Protein AF-A0A7V3MCN6-F1 (afdb_monomer)

Secondary structure (DSSP, 8-state):
-THHHHTTTTS-HHHHHHHHHHHSTTHHHHHTT-HHHHHHHHHHHHHHHHHHHHHHHHHHHHHHHHHHHHHHHH---TT--HHHHHHHHH-SBHHHHHHHHHHHHHHHSTT-HHHHHHHHHHH--SS--B-S-HHHHHHHHHHHHHHHHHHHHHHHHHHHHHHHHHHHHHHHHHHHHHHHHT----EEEEEEE-TTS-EEEEEEE--

Foldseek 3Di:
DVVVVVVCPPDDLLLVLLVLLLVPNLRLCVVVVNNVNSCVLNVLLVVLVVLLVVLLVLLVVLLVVLQVLQCVFWVDDNPDDPVSLVLLLVDQWLVRSLVVLLVVLCVVDPPDVPSSVVSSVVPRDPDITHGNDPVSSVVSVVSNVSSVVSNVSSVVSVVSNNVSSNVSSVVSSVVCVVVVVPPPQPQDFDWDQDPVGDTDTHGDRDD

Nearest PDB structures (foldseek):
  6ch2-assembly1_D  TM=2.865E-01  e=3.100E+00  Salmonella enterica subsp. enterica serovar Typhimurium str. LT2
  6v9z-assembly1_B  TM=3.053E-01  e=7.899E+00  Acetivibrio thermocellus ATCC 27405
  7rtu-assembly1_B  TM=2.013E-01  e=3.256E+00  Mus musculus

Structure (mmCIF, N/CA/C/O backbone):
data_AF-A0A7V3MCN6-F1
#
_entry.id   AF-A0A7V3MCN6-F1
#
loop_
_atom_site.group_PDB
_atom_site.id
_atom_site.type_symbol
_atom_site.label_atom_id
_atom_site.label_alt_id
_atom_site.label_comp_id
_atom_site.label_asym_id
_atom_site.label_entity_id
_atom_site.label_seq_id
_atom_site.pdbx_PDB_ins_code
_atom_site.Cartn_x
_atom_site.Cartn_y
_atom_site.Cartn_z
_atom_site.occupancy
_atom_site.B_iso_or_equiv
_atom_site.auth_seq_id
_atom_site.auth_comp_id
_atom_site.auth_asym_id
_atom_site.auth_atom_id
_atom_site.pdbx_PDB_model_num
ATOM 1 N N . MET A 1 1 ? -17.009 -19.401 17.403 1.00 48.06 1 MET A N 1
ATOM 2 C CA . MET A 1 1 ? -17.566 -18.542 18.477 1.00 48.06 1 MET A CA 1
ATOM 3 C C . MET A 1 1 ? -17.621 -19.197 19.869 1.00 48.06 1 MET A C 1
ATOM 5 O O . MET A 1 1 ? -17.548 -18.457 20.837 1.00 48.06 1 MET A O 1
ATOM 9 N N . MET A 1 2 ? -17.675 -20.533 20.020 1.00 45.03 2 MET A N 1
ATOM 10 C CA . MET A 1 2 ? -17.711 -21.195 21.348 1.00 45.03 2 MET A CA 1
ATOM 11 C C . MET A 1 2 ? -16.403 -21.139 22.169 1.00 45.03 2 MET A C 1
ATOM 13 O O . MET A 1 2 ? -16.459 -2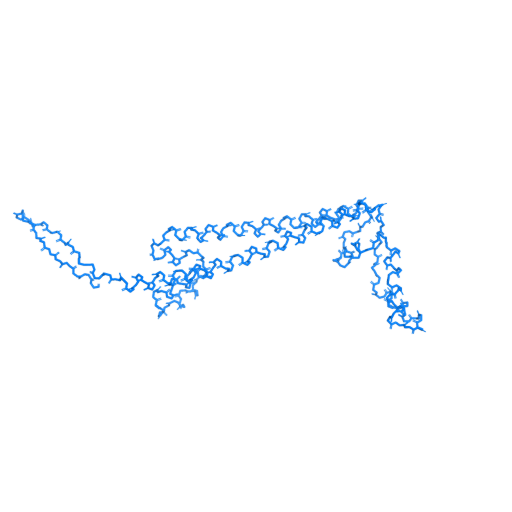1.268 23.385 1.00 45.03 2 MET A O 1
ATOM 17 N N . PHE A 1 3 ? -15.239 -20.892 21.557 1.00 45.56 3 PHE A N 1
ATOM 18 C CA . PHE A 1 3 ? -13.953 -20.893 22.280 1.00 45.56 3 PHE A CA 1
ATOM 19 C C . PHE A 1 3 ? -13.641 -19.606 23.069 1.00 45.56 3 PHE A C 1
ATOM 21 O O . PHE A 1 3 ? -12.839 -19.648 23.995 1.00 45.56 3 PHE A O 1
ATOM 28 N N . LEU A 1 4 ? -14.296 -18.477 22.770 1.00 46.53 4 LEU A N 1
ATOM 29 C CA . LEU A 1 4 ? -14.077 -17.212 23.495 1.00 46.53 4 LEU A CA 1
ATOM 30 C C . LEU A 1 4 ? -14.817 -17.153 24.842 1.00 46.53 4 LEU A C 1
ATOM 32 O O . LEU A 1 4 ? -14.374 -16.462 25.754 1.00 46.53 4 LEU A O 1
ATOM 36 N N . PHE A 1 5 ? -15.913 -17.903 25.000 1.00 48.31 5 PHE A N 1
ATOM 37 C CA . PHE A 1 5 ? -16.714 -17.879 26.230 1.00 48.31 5 PHE A CA 1
ATOM 38 C C . PHE A 1 5 ? -16.040 -18.590 27.412 1.00 48.31 5 PHE A C 1
ATOM 40 O O . PHE A 1 5 ? -16.221 -18.157 28.546 1.00 48.31 5 PHE A O 1
ATOM 47 N N . GLY A 1 6 ? -15.224 -19.622 27.169 1.00 53.19 6 GLY A N 1
ATOM 48 C CA . GLY A 1 6 ? -14.487 -20.318 28.233 1.00 53.19 6 GLY A CA 1
ATOM 49 C C . GLY A 1 6 ? -13.334 -19.500 28.829 1.00 53.19 6 GLY A C 1
ATOM 50 O O . GLY A 1 6 ? -13.010 -19.668 29.997 1.00 53.19 6 GLY A O 1
ATOM 51 N N . LEU A 1 7 ? -12.756 -18.575 28.053 1.00 54.25 7 LEU A N 1
ATOM 52 C CA . LEU A 1 7 ? -11.570 -17.790 28.430 1.00 54.25 7 LEU A CA 1
ATOM 53 C C . LEU A 1 7 ? -11.891 -16.626 29.387 1.00 54.25 7 LEU A C 1
ATOM 55 O O . LEU A 1 7 ? -11.004 -16.091 30.043 1.00 54.25 7 LEU A O 1
ATOM 59 N N . LEU A 1 8 ? -13.167 -16.240 29.475 1.00 57.38 8 LEU A N 1
ATOM 60 C CA . LEU A 1 8 ? -13.641 -15.157 30.341 1.00 57.38 8 LEU A CA 1
ATOM 61 C C . LEU A 1 8 ? -14.055 -15.642 31.741 1.00 57.38 8 LEU A C 1
ATOM 63 O O . LEU A 1 8 ? -14.196 -14.829 32.657 1.00 57.38 8 LEU A O 1
ATOM 67 N N . VAL A 1 9 ? -14.250 -16.952 31.920 1.00 60.31 9 VAL A N 1
ATOM 68 C CA . VAL A 1 9 ? -14.675 -17.548 33.192 1.00 60.31 9 VAL A CA 1
ATOM 69 C C . VAL A 1 9 ? -13.538 -17.421 34.211 1.00 60.31 9 VAL A C 1
ATOM 71 O O . VAL A 1 9 ? -12.447 -17.936 34.000 1.00 60.31 9 VAL A O 1
ATOM 74 N N . GLY A 1 10 ? -13.791 -16.712 35.315 1.00 64.94 10 GLY A N 1
ATOM 75 C CA . GLY A 1 10 ? -12.808 -16.457 36.379 1.00 64.94 10 GLY A CA 1
ATOM 76 C C . GLY A 1 10 ? -12.092 -15.103 36.296 1.00 64.94 10 GLY A C 1
ATOM 77 O O . GLY A 1 10 ? -11.433 -14.713 37.257 1.00 64.94 10 GLY A O 1
ATOM 78 N N . LEU A 1 11 ? -12.253 -14.350 35.202 1.00 79.00 11 LEU A N 1
ATOM 79 C CA . LEU A 1 11 ? -11.740 -12.980 35.095 1.00 79.00 11 LEU A CA 1
ATOM 80 C C . LEU A 1 11 ? -12.666 -11.972 35.786 1.00 79.00 11 LEU A C 1
ATOM 82 O O . LEU A 1 11 ? -13.885 -12.160 35.819 1.00 79.00 11 LEU A O 1
ATOM 86 N N . SER A 1 12 ? -12.096 -10.868 36.284 1.00 85.25 12 SER A N 1
ATOM 87 C CA . SER A 1 12 ? -12.883 -9.765 36.845 1.00 85.25 12 SER A CA 1
ATOM 88 C C . SER A 1 12 ? -13.820 -9.158 35.786 1.00 85.25 12 SER A C 1
ATOM 90 O O . SER A 1 12 ? -13.482 -9.159 34.598 1.00 85.25 12 SER A O 1
ATOM 92 N N . PRO A 1 13 ? -14.972 -8.578 36.176 1.00 84.88 13 PRO A N 1
ATOM 93 C CA . PRO A 1 13 ? -15.883 -7.929 35.229 1.00 84.88 13 PRO A CA 1
ATOM 94 C C . PRO A 1 13 ? -15.201 -6.865 34.356 1.00 84.88 13 PRO A C 1
ATOM 96 O O . PRO A 1 13 ? -15.500 -6.759 33.168 1.00 84.88 13 PRO A O 1
ATOM 99 N N . SER A 1 14 ? -14.233 -6.130 34.915 1.00 86.25 14 SER A N 1
ATOM 100 C CA . SER A 1 14 ? -13.439 -5.149 34.172 1.00 86.25 14 SER A CA 1
ATOM 101 C C . SER A 1 14 ? -12.524 -5.787 33.131 1.00 86.25 14 SER A C 1
ATOM 103 O O . SER A 1 14 ? -12.509 -5.349 31.982 1.00 86.25 14 SER A O 1
ATOM 105 N N . ALA A 1 15 ? -11.818 -6.864 33.486 1.00 87.62 15 ALA A N 1
ATOM 106 C CA . ALA A 1 15 ? -10.997 -7.619 32.541 1.00 87.62 15 ALA A CA 1
ATOM 107 C C . ALA A 1 15 ? -11.848 -8.224 31.414 1.00 87.62 15 ALA A C 1
ATOM 109 O O . ALA A 1 15 ? -11.456 -8.175 30.248 1.00 87.62 15 ALA A O 1
ATOM 110 N N . GLN A 1 16 ? -13.048 -8.721 31.732 1.00 88.12 16 GLN A N 1
ATOM 111 C CA . GLN A 1 16 ? -13.977 -9.215 30.718 1.00 88.12 16 GLN A CA 1
ATOM 112 C C . GLN A 1 16 ? -14.447 -8.106 29.768 1.00 88.12 16 GLN A C 1
ATOM 114 O O . GLN A 1 16 ? -14.525 -8.339 28.562 1.00 88.12 16 GLN A O 1
ATOM 119 N N . ALA A 1 17 ? -14.756 -6.911 30.282 1.00 86.94 17 ALA A N 1
ATOM 120 C CA . ALA A 1 17 ? -15.148 -5.770 29.458 1.00 86.94 17 ALA A CA 1
ATOM 121 C C . ALA A 1 17 ? -14.015 -5.347 28.509 1.00 86.94 17 ALA A C 1
ATOM 123 O O . ALA A 1 17 ? -14.247 -5.208 27.308 1.00 86.94 17 ALA A O 1
ATOM 124 N N . GLY A 1 18 ? -12.785 -5.239 29.018 1.00 89.75 18 GLY A N 1
ATOM 125 C CA . GLY A 1 18 ? -11.616 -4.911 28.202 1.00 89.75 18 GLY A CA 1
ATOM 126 C C . GLY A 1 18 ? -11.350 -5.931 27.093 1.00 89.75 18 GLY A C 1
ATOM 127 O O . GLY A 1 18 ? -11.209 -5.554 25.932 1.00 89.75 18 GLY A O 1
ATOM 128 N N . LEU A 1 19 ? -11.355 -7.232 27.411 1.00 91.94 19 LEU A N 1
ATOM 129 C CA . LEU A 1 19 ? -11.130 -8.292 26.418 1.00 91.94 19 LEU A CA 1
ATOM 130 C C . LEU A 1 19 ? -12.219 -8.342 25.341 1.00 91.94 19 LEU A C 1
ATOM 132 O O . LEU A 1 19 ? -11.912 -8.562 24.171 1.00 91.94 19 LEU A O 1
ATOM 136 N N . LYS A 1 20 ? -13.483 -8.105 25.711 1.00 90.00 20 LYS A N 1
ATOM 137 C CA . LYS A 1 20 ? -14.579 -7.992 24.738 1.00 90.00 20 LYS A CA 1
ATOM 138 C C . LYS A 1 20 ? -14.329 -6.854 23.752 1.00 90.00 20 LYS A C 1
ATOM 140 O O . LYS A 1 20 ? -14.477 -7.073 22.554 1.00 90.00 20 LYS A O 1
ATOM 145 N N . SER A 1 21 ? -13.917 -5.681 24.235 1.00 92.56 21 SER A N 1
ATOM 146 C CA . SER A 1 21 ? -13.637 -4.524 23.373 1.00 92.56 21 SER A CA 1
ATOM 147 C C . SER A 1 21 ? -12.353 -4.651 22.555 1.00 92.56 21 SER A C 1
ATOM 149 O O . SER A 1 21 ? -12.297 -4.125 21.449 1.00 92.56 21 SER A O 1
ATOM 151 N N . LEU A 1 22 ? -11.353 -5.391 23.044 1.00 92.44 22 LEU A N 1
ATOM 152 C CA . LEU A 1 22 ? -10.184 -5.769 22.243 1.00 92.44 22 LEU A CA 1
ATOM 153 C C . LEU A 1 22 ? -10.554 -6.712 21.094 1.00 92.44 22 LEU A C 1
ATOM 155 O O . LEU A 1 22 ? -9.946 -6.640 20.032 1.00 92.44 22 LEU A O 1
ATOM 159 N N . ALA A 1 23 ? -11.525 -7.606 21.298 1.00 92.19 23 ALA A N 1
ATOM 160 C CA . ALA A 1 23 ? -11.996 -8.509 20.251 1.00 92.19 23 ALA A CA 1
ATOM 161 C C . ALA A 1 23 ? -12.907 -7.794 19.244 1.00 92.19 23 ALA A C 1
ATOM 163 O O . ALA A 1 23 ? -12.789 -8.010 18.041 1.00 92.19 23 ALA A O 1
ATOM 164 N N . LEU A 1 24 ? -13.814 -6.954 19.744 1.00 93.75 24 LEU A N 1
ATOM 165 C CA . LEU A 1 24 ? -14.728 -6.152 18.943 1.00 93.75 24 LEU A CA 1
ATOM 166 C C . LEU A 1 24 ? -14.924 -4.781 19.609 1.00 93.75 24 LEU A C 1
ATOM 168 O O . LEU A 1 24 ? -15.583 -4.713 20.656 1.00 93.75 24 LEU A O 1
ATOM 172 N N . PRO A 1 25 ? -14.412 -3.691 19.013 1.00 93.50 25 PRO A N 1
ATOM 173 C CA . PRO A 1 25 ? -14.537 -2.352 19.569 1.00 93.50 25 PRO A CA 1
ATOM 174 C C . PRO A 1 25 ? -15.996 -2.006 19.866 1.00 93.50 25 PRO A C 1
ATOM 176 O O . PRO A 1 25 ? -16.886 -2.199 19.039 1.00 93.50 25 PRO A O 1
ATOM 179 N N . GLY A 1 26 ? -16.247 -1.524 21.083 1.00 91.62 26 GLY A N 1
ATOM 180 C CA . GLY A 1 26 ? -17.583 -1.188 21.574 1.00 91.62 26 GLY A CA 1
ATOM 181 C C . GLY A 1 26 ? -18.285 -2.290 22.379 1.00 91.62 26 GLY A C 1
ATOM 182 O O . GLY A 1 26 ? -19.202 -1.985 23.142 1.00 91.62 26 GLY A O 1
ATOM 183 N N . TRP A 1 27 ? -17.867 -3.560 22.301 1.00 93.38 27 TRP A N 1
ATOM 184 C CA . TRP A 1 27 ? -18.576 -4.653 22.987 1.00 93.38 27 TRP A CA 1
ATOM 185 C C . TRP A 1 27 ? -18.538 -4.530 24.523 1.00 93.38 27 TRP A C 1
ATOM 187 O O . TRP A 1 27 ? -19.566 -4.668 25.197 1.00 93.38 27 TRP A O 1
ATOM 197 N N . GLY A 1 28 ? -17.381 -4.235 25.110 1.00 89.75 28 GLY A N 1
ATOM 198 C CA . GLY A 1 28 ? -17.242 -3.990 26.547 1.00 89.75 28 GLY A CA 1
ATOM 199 C C . GLY A 1 28 ? -18.026 -2.767 27.026 1.00 89.75 28 GLY A C 1
ATOM 200 O O . GLY A 1 28 ? -18.645 -2.818 28.091 1.00 89.75 28 GLY A O 1
ATOM 201 N N . GLN A 1 29 ? -18.085 -1.713 26.209 1.00 93.94 29 GLN A N 1
ATOM 202 C CA . GLN A 1 29 ? -18.871 -0.507 26.473 1.00 93.94 29 GLN A CA 1
ATOM 203 C C . GLN A 1 29 ? -20.367 -0.822 26.516 1.00 93.94 29 GLN A C 1
ATOM 205 O O . GLN A 1 29 ? -21.021 -0.526 27.515 1.00 93.94 29 GLN A O 1
ATOM 210 N N . PHE A 1 30 ? -20.900 -1.504 25.496 1.00 93.69 30 PHE A N 1
ATOM 211 C CA . PHE A 1 30 ? -22.303 -1.929 25.479 1.00 93.69 30 PHE A CA 1
ATOM 212 C C . PHE A 1 30 ? -22.637 -2.852 26.654 1.00 93.69 30 PHE A C 1
ATOM 214 O O . PHE A 1 30 ? -23.664 -2.676 27.304 1.00 93.69 30 PHE A O 1
ATOM 221 N N . SER A 1 31 ? -21.737 -3.786 26.979 1.00 89.69 31 SER A N 1
ATOM 222 C CA . SER A 1 31 ? -21.906 -4.696 28.122 1.00 89.69 31 SER A CA 1
ATOM 223 C C . SER A 1 31 ? -21.950 -3.966 29.469 1.00 89.69 31 SER A C 1
ATOM 225 O O . SER A 1 31 ? -22.513 -4.494 30.424 1.00 89.69 31 SER A O 1
ATOM 227 N N . SER A 1 32 ? -21.363 -2.770 29.543 1.00 87.88 32 SER A N 1
ATOM 228 C CA . SER A 1 32 ? -21.297 -1.934 30.747 1.00 87.88 32 SER A CA 1
ATOM 229 C C . SER A 1 32 ? -22.297 -0.768 30.718 1.00 87.88 32 SER A C 1
ATOM 231 O O . SER A 1 32 ? -22.210 0.129 31.549 1.00 87.88 32 SER A O 1
ATOM 233 N N . GLY A 1 33 ? -23.232 -0.747 29.758 1.00 87.62 33 GLY A N 1
ATOM 234 C CA . GLY A 1 33 ? -24.255 0.299 29.620 1.00 87.62 33 GLY A CA 1
ATOM 235 C C . GLY A 1 33 ? -23.795 1.586 28.920 1.00 87.62 33 GLY A C 1
ATOM 236 O O . GLY A 1 33 ? -24.608 2.483 28.694 1.00 87.62 33 GLY A O 1
ATOM 237 N N . GLN A 1 34 ? -22.531 1.680 28.501 1.00 91.19 34 GLN A N 1
ATOM 238 C CA . GLN A 1 34 ? -21.957 2.847 27.824 1.00 91.19 34 GLN A CA 1
ATOM 239 C C . GLN A 1 34 ? -22.275 2.883 26.324 1.00 91.19 34 GLN A C 1
ATOM 241 O O . GLN A 1 34 ? -21.392 2.798 25.470 1.00 91.19 34 GLN A O 1
ATOM 246 N N . SER A 1 35 ? -23.552 3.022 25.976 1.00 91.50 35 SER A N 1
ATOM 247 C CA . SER A 1 35 ? -23.982 2.910 24.575 1.00 91.50 35 SER A CA 1
ATOM 248 C C . SER A 1 35 ? -23.367 3.975 23.662 1.00 91.50 35 SER A C 1
ATOM 250 O O . SER A 1 35 ? -22.995 3.661 22.537 1.00 91.50 35 SER A O 1
ATOM 252 N N . ALA A 1 36 ? -23.206 5.215 24.138 1.00 93.94 36 ALA A N 1
ATOM 253 C CA . ALA A 1 36 ? -22.598 6.284 23.343 1.00 93.94 36 ALA A CA 1
ATOM 254 C C . ALA A 1 36 ? -21.136 5.970 22.977 1.00 93.94 36 ALA A C 1
ATOM 256 O O . ALA A 1 36 ? -20.774 6.024 21.806 1.00 93.94 36 ALA A O 1
ATOM 257 N N . ALA A 1 37 ? -20.316 5.570 23.956 1.00 93.00 37 ALA A N 1
ATOM 258 C CA . ALA A 1 37 ? -18.932 5.164 23.712 1.00 93.00 37 ALA A CA 1
ATOM 259 C C . ALA A 1 37 ? -18.857 3.917 22.814 1.00 93.00 37 ALA A C 1
ATOM 261 O O . ALA A 1 37 ? -18.046 3.868 21.890 1.00 93.00 37 ALA A O 1
ATOM 262 N N . GLY A 1 38 ? -19.748 2.942 23.033 1.00 95.19 38 GLY A N 1
ATOM 263 C CA . GLY A 1 38 ? -19.847 1.742 22.202 1.00 95.19 38 GLY A CA 1
ATOM 264 C C . GLY A 1 38 ? -20.099 2.059 20.727 1.00 95.19 38 GLY A C 1
ATOM 265 O O . GLY A 1 38 ? -19.384 1.558 19.860 1.00 95.19 38 GLY A O 1
ATOM 266 N N . TRP A 1 39 ? -21.059 2.944 20.440 1.00 97.25 39 TRP A N 1
ATOM 267 C CA . TRP A 1 39 ? -21.347 3.388 19.075 1.00 97.25 39 TRP A CA 1
ATOM 268 C C . TRP A 1 39 ? -20.201 4.181 18.449 1.00 97.25 39 TRP A C 1
ATOM 270 O O . TRP A 1 39 ? -19.950 4.016 17.258 1.00 97.25 39 TRP A O 1
ATOM 280 N N . THR A 1 40 ? -19.476 4.991 19.224 1.00 97.44 40 THR A N 1
ATOM 281 C CA . THR A 1 40 ? -18.290 5.704 18.726 1.00 97.44 40 THR A CA 1
ATOM 282 C C . THR A 1 40 ? -17.214 4.729 18.249 1.00 97.44 40 THR A C 1
ATOM 284 O O . THR A 1 40 ? -16.775 4.826 17.105 1.00 97.44 40 THR A O 1
ATOM 287 N N . PHE A 1 41 ? -16.823 3.756 19.080 1.00 97.75 41 PHE A N 1
ATOM 288 C CA . PHE A 1 41 ? -15.791 2.778 18.716 1.00 97.75 41 PHE A CA 1
ATOM 289 C C . PHE A 1 41 ? -16.202 1.909 17.525 1.00 97.75 41 PHE A C 1
ATOM 291 O O . PHE A 1 41 ? -15.386 1.670 16.633 1.00 97.75 41 PHE A O 1
ATOM 298 N N . LEU A 1 42 ? -17.469 1.487 17.474 1.00 97.38 42 LEU A N 1
ATOM 299 C CA . LEU A 1 42 ? -18.004 0.721 16.349 1.00 97.38 42 LEU A CA 1
ATOM 300 C C . LEU A 1 42 ? -18.085 1.560 15.061 1.00 97.38 42 LEU A C 1
ATOM 302 O O . LEU A 1 42 ? -17.828 1.055 13.971 1.00 97.38 42 LEU A O 1
ATOM 306 N N . GLY A 1 43 ? -18.416 2.848 15.172 1.00 98.00 43 GLY A N 1
ATOM 307 C CA . GLY A 1 43 ? -18.439 3.775 14.042 1.00 98.00 43 GLY A CA 1
ATOM 308 C C . GLY A 1 43 ? -17.049 3.993 13.444 1.00 98.00 43 GLY A C 1
ATOM 309 O O . GLY A 1 43 ? -16.884 3.901 12.228 1.00 98.00 43 GLY A O 1
ATOM 310 N N . VAL A 1 44 ? -16.038 4.214 14.293 1.00 98.12 44 VAL A N 1
ATOM 311 C CA . VAL A 1 44 ? -14.632 4.318 13.864 1.00 98.12 44 VAL A CA 1
ATOM 312 C C . VAL A 1 44 ? -14.172 3.026 13.193 1.00 98.12 44 VAL A C 1
ATOM 314 O O . VAL A 1 44 ? -13.529 3.083 12.144 1.00 98.12 44 VAL A O 1
ATOM 317 N N . GLU A 1 45 ? -14.546 1.872 13.747 1.00 97.62 45 GLU A N 1
ATOM 318 C CA . GLU A 1 45 ? -14.243 0.555 13.179 1.00 97.62 45 GLU A CA 1
ATOM 319 C C . GLU A 1 45 ? -14.820 0.410 11.763 1.00 97.62 45 GLU A C 1
ATOM 321 O O . GLU A 1 45 ? -14.097 0.111 10.811 1.00 97.62 45 GLU A O 1
ATOM 326 N N . ALA A 1 46 ? -16.112 0.706 11.595 1.00 98.31 46 ALA A N 1
ATOM 327 C CA . ALA A 1 46 ? -16.802 0.601 10.313 1.00 98.31 46 ALA A CA 1
ATOM 328 C C . ALA A 1 46 ? -16.213 1.542 9.249 1.00 98.31 46 ALA A C 1
ATOM 330 O O . ALA A 1 46 ? -15.943 1.117 8.122 1.00 98.31 46 ALA A O 1
ATOM 331 N N . VAL A 1 47 ? -15.970 2.809 9.604 1.00 98.56 47 VAL A N 1
ATOM 332 C CA . VAL A 1 47 ? -15.337 3.787 8.704 1.00 98.56 47 VAL A CA 1
ATOM 333 C C . VAL A 1 47 ? -13.927 3.340 8.328 1.00 98.56 47 VAL A C 1
ATOM 335 O O . VAL A 1 47 ? -13.522 3.484 7.173 1.00 98.56 47 VAL A O 1
ATOM 338 N N . SER A 1 48 ? -13.186 2.756 9.269 1.00 98.50 48 SER A N 1
ATOM 339 C CA . SER A 1 48 ? -11.817 2.328 9.008 1.00 98.50 48 SER A CA 1
ATOM 340 C C . SER A 1 48 ? -11.748 1.143 8.054 1.00 98.50 48 SER A C 1
ATOM 342 O O . SER A 1 48 ? -10.972 1.184 7.098 1.00 98.50 48 SER A O 1
ATOM 344 N N . TRP A 1 49 ? -12.616 0.142 8.223 1.00 98.62 49 TRP A N 1
ATOM 345 C CA . TRP A 1 49 ? -12.746 -0.959 7.264 1.00 98.62 49 TRP A CA 1
ATOM 346 C C . TRP A 1 49 ? -13.209 -0.489 5.888 1.00 98.62 49 TRP A C 1
ATOM 348 O O . TRP A 1 49 ? -12.670 -0.939 4.875 1.00 98.62 49 TRP A O 1
ATOM 358 N N . ALA A 1 50 ? -14.159 0.450 5.829 1.00 98.69 50 ALA A N 1
ATOM 359 C CA . ALA A 1 50 ? -14.549 1.079 4.571 1.00 98.69 50 ALA A CA 1
ATOM 360 C C . ALA A 1 50 ? -13.349 1.769 3.896 1.00 98.69 50 ALA A C 1
ATOM 362 O O . ALA A 1 50 ? -13.155 1.619 2.689 1.00 98.69 50 ALA A O 1
ATOM 363 N N . GLY A 1 51 ? -12.498 2.443 4.675 1.00 98.62 51 GLY A N 1
ATOM 364 C CA . GLY A 1 51 ? -11.234 3.015 4.212 1.00 98.62 51 GLY A CA 1
ATOM 365 C C . GLY A 1 51 ? -10.270 1.964 3.655 1.00 98.62 51 GLY A C 1
ATOM 366 O O . GLY A 1 51 ? -9.773 2.132 2.544 1.00 98.62 51 GLY A O 1
ATOM 367 N N . VAL A 1 52 ? -10.045 0.856 4.372 1.00 98.81 52 VAL A N 1
ATOM 368 C CA . VAL A 1 52 ? -9.213 -0.272 3.902 1.00 98.81 52 VAL A CA 1
ATOM 369 C C . VAL A 1 52 ? -9.693 -0.767 2.537 1.00 98.81 52 VAL A C 1
ATOM 371 O O . VAL A 1 52 ? -8.907 -0.846 1.594 1.00 98.81 52 VAL A O 1
ATOM 374 N N . MET A 1 53 ? -10.985 -1.075 2.413 1.00 98.75 53 MET A N 1
ATOM 375 C CA . MET A 1 53 ? -11.557 -1.591 1.167 1.00 98.75 53 MET A CA 1
ATOM 376 C C . MET A 1 53 ? -11.471 -0.559 0.038 1.00 98.75 53 MET A C 1
ATOM 378 O O . MET A 1 53 ? -11.010 -0.879 -1.056 1.00 98.75 53 MET A O 1
ATOM 382 N N . GLY A 1 54 ? -11.858 0.690 0.309 1.00 98.75 54 GLY A N 1
ATOM 383 C CA . GLY A 1 54 ? -11.854 1.761 -0.684 1.00 98.75 54 GLY A CA 1
ATOM 384 C C . GLY A 1 54 ? -10.457 2.064 -1.222 1.00 98.75 54 GLY A C 1
ATOM 385 O O . GLY A 1 54 ? -10.270 2.199 -2.433 1.00 98.75 54 GLY A O 1
ATOM 386 N N . PHE A 1 55 ? -9.453 2.119 -0.346 1.00 98.81 55 PHE A N 1
ATOM 387 C CA . PHE A 1 55 ? -8.075 2.359 -0.759 1.00 98.81 55 PHE A CA 1
ATOM 388 C C . PHE A 1 55 ? -7.448 1.169 -1.492 1.00 98.81 55 PHE A C 1
ATOM 390 O O . PHE A 1 55 ? -6.685 1.403 -2.428 1.00 98.81 55 PHE A O 1
ATOM 397 N N . ARG A 1 56 ? -7.797 -0.081 -1.150 1.00 98.62 56 ARG A N 1
ATOM 398 C CA . ARG A 1 56 ? -7.372 -1.264 -1.926 1.00 98.62 56 ARG A CA 1
ATOM 399 C C . ARG A 1 56 ? -7.919 -1.234 -3.346 1.00 98.62 56 ARG A C 1
ATOM 401 O O . 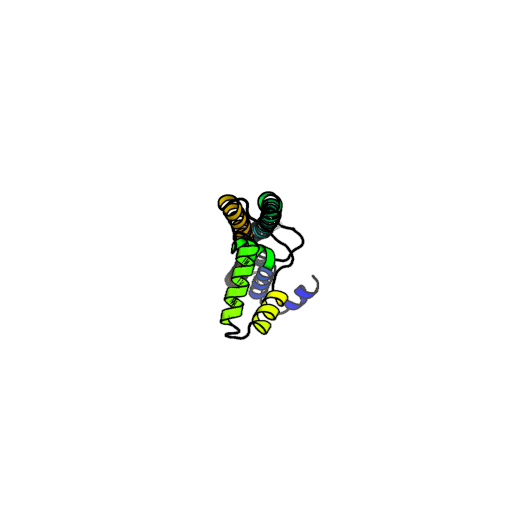ARG A 1 56 ? -7.132 -1.247 -4.283 1.00 98.62 56 ARG A O 1
ATOM 408 N N . VAL A 1 57 ? -9.234 -1.063 -3.496 1.00 98.75 57 VAL A N 1
ATOM 409 C CA . VAL A 1 57 ? -9.886 -0.973 -4.815 1.00 98.75 57 VAL A CA 1
ATOM 410 C C . VAL A 1 57 ? -9.284 0.159 -5.650 1.00 98.75 57 VAL A C 1
ATOM 412 O O . VAL A 1 57 ? -8.999 -0.016 -6.833 1.00 98.75 57 VAL A O 1
ATOM 415 N N . LYS A 1 58 ? -9.041 1.325 -5.037 1.00 98.69 58 LYS A N 1
ATOM 416 C CA . LYS A 1 58 ? -8.366 2.444 -5.707 1.00 98.69 58 LYS A CA 1
ATOM 417 C C . LYS A 1 58 ? -6.938 2.083 -6.137 1.00 98.69 58 LYS A C 1
ATOM 419 O O . LYS A 1 58 ? -6.538 2.443 -7.241 1.00 98.69 58 LYS A O 1
ATOM 424 N N . GLY A 1 59 ? -6.176 1.417 -5.272 1.00 98.75 59 GLY A N 1
ATOM 425 C CA . GLY A 1 59 ? -4.804 0.984 -5.543 1.00 98.75 59 GLY A CA 1
ATOM 426 C C . GLY A 1 59 ? -4.718 0.012 -6.716 1.00 98.75 59 GLY A C 1
ATOM 427 O O . GLY A 1 59 ? -3.907 0.230 -7.618 1.00 98.75 59 GLY A O 1
ATOM 428 N N . ASP A 1 60 ? -5.602 -0.987 -6.742 1.00 98.31 60 ASP A N 1
ATOM 429 C CA . ASP A 1 60 ? -5.691 -1.987 -7.811 1.00 98.31 60 ASP A CA 1
ATOM 430 C C . ASP A 1 60 ? -6.054 -1.336 -9.147 1.00 98.31 60 ASP A C 1
ATOM 432 O O . ASP A 1 60 ? -5.365 -1.531 -10.148 1.00 98.31 60 ASP A O 1
ATOM 436 N N . ARG A 1 61 ? -7.074 -0.468 -9.144 1.00 98.62 61 ARG A N 1
ATOM 437 C CA . ARG A 1 61 ? -7.492 0.280 -10.333 1.00 98.62 61 ARG A CA 1
ATOM 438 C C . ARG A 1 61 ? -6.356 1.131 -10.904 1.00 98.62 61 ARG A C 1
ATOM 440 O O . ARG A 1 61 ? -6.120 1.112 -12.105 1.00 98.62 61 ARG A O 1
ATOM 447 N N . LEU A 1 62 ? -5.646 1.882 -10.061 1.00 98.62 62 LEU A N 1
ATOM 448 C CA . LEU A 1 62 ? -4.534 2.731 -10.507 1.00 98.62 62 LEU A CA 1
ATOM 449 C C . LEU A 1 62 ? -3.349 1.904 -11.026 1.00 98.62 62 LEU A C 1
ATOM 451 O O . LEU A 1 62 ? -2.666 2.322 -11.962 1.00 98.62 62 LEU A O 1
ATOM 455 N N . ALA A 1 63 ? -3.103 0.732 -10.434 1.00 97.00 63 ALA A N 1
ATOM 456 C CA . ALA A 1 63 ? -2.093 -0.198 -10.925 1.00 97.00 63 ALA A CA 1
ATOM 457 C C . ALA A 1 63 ? -2.461 -0.711 -12.324 1.00 97.00 63 ALA A C 1
ATOM 459 O O . ALA A 1 63 ? -1.625 -0.671 -13.225 1.00 97.00 63 ALA A O 1
ATOM 460 N N . GLU A 1 64 ? -3.709 -1.126 -12.532 1.00 96.44 64 GLU A N 1
ATOM 461 C CA . GLU A 1 64 ? -4.218 -1.547 -13.839 1.00 96.44 64 GLU A CA 1
ATOM 462 C C . GLU A 1 64 ? -4.152 -0.416 -14.877 1.00 96.44 64 GLU A C 1
ATOM 464 O O . GLU A 1 64 ? -3.590 -0.609 -15.956 1.00 96.44 64 GLU A O 1
ATOM 469 N N . GLU A 1 65 ? -4.621 0.787 -14.529 1.00 97.69 65 GLU A N 1
ATOM 470 C CA . GLU A 1 65 ? -4.540 1.976 -15.387 1.00 97.69 65 GLU A CA 1
ATOM 471 C C . GLU A 1 65 ? -3.094 2.265 -15.811 1.00 97.69 65 GLU A C 1
ATOM 473 O O . GLU A 1 65 ? -2.845 2.562 -16.980 1.00 97.69 65 GLU A O 1
ATOM 478 N N . SER A 1 66 ? -2.121 2.109 -14.905 1.00 97.19 66 SER A N 1
ATOM 479 C CA . SER A 1 66 ? -0.705 2.290 -15.247 1.00 97.19 66 SER A CA 1
ATOM 480 C C . SER A 1 66 ? -0.197 1.276 -16.278 1.00 97.19 66 SER A C 1
ATOM 482 O O . SER A 1 66 ? 0.562 1.646 -17.174 1.00 97.19 66 SER A O 1
ATOM 484 N N . ARG A 1 67 ? -0.641 0.014 -16.203 1.00 95.81 67 ARG A N 1
ATOM 485 C CA . ARG A 1 67 ? -0.249 -1.050 -17.144 1.00 95.81 67 ARG A CA 1
ATOM 486 C C . ARG A 1 67 ? -0.869 -0.822 -18.516 1.00 95.81 67 ARG A C 1
ATOM 488 O O . ARG A 1 67 ? -0.179 -0.925 -19.526 1.00 95.81 67 ARG A O 1
ATOM 495 N N . ILE A 1 68 ? -2.148 -0.448 -18.551 1.00 96.19 68 ILE A N 1
ATOM 496 C CA . ILE A 1 68 ? -2.848 -0.080 -19.788 1.00 96.19 68 ILE A CA 1
ATOM 497 C C . ILE A 1 68 ? -2.161 1.126 -20.441 1.00 96.19 68 ILE A C 1
ATOM 499 O O . ILE A 1 68 ? -1.890 1.110 -21.642 1.00 96.19 68 ILE A O 1
ATOM 503 N N . TRP A 1 69 ? -1.828 2.150 -19.653 1.00 97.38 69 TRP A N 1
ATOM 504 C CA . TRP A 1 69 ? -1.132 3.339 -20.138 1.00 97.38 69 TRP A CA 1
ATOM 505 C C . TRP A 1 69 ? 0.243 3.011 -20.732 1.00 97.38 69 TRP A C 1
ATOM 507 O O . TRP A 1 69 ? 0.586 3.503 -21.810 1.00 97.38 69 TRP A O 1
ATOM 517 N N . ALA A 1 70 ? 1.013 2.154 -20.059 1.00 96.5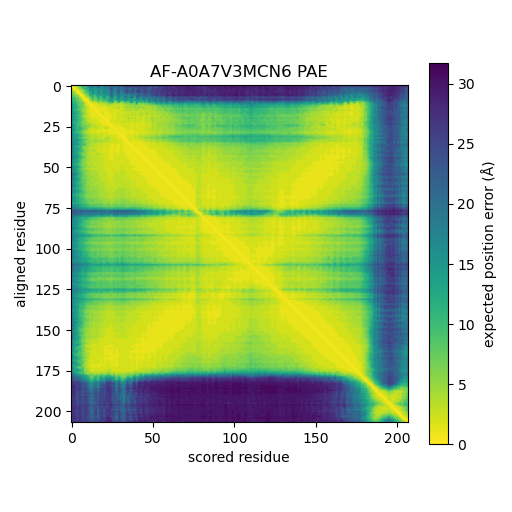0 70 ALA A N 1
ATOM 518 C CA . ALA A 1 70 ? 2.311 1.684 -20.530 1.00 96.50 70 ALA A CA 1
ATOM 519 C C . ALA A 1 70 ? 2.203 0.863 -21.823 1.00 96.50 70 A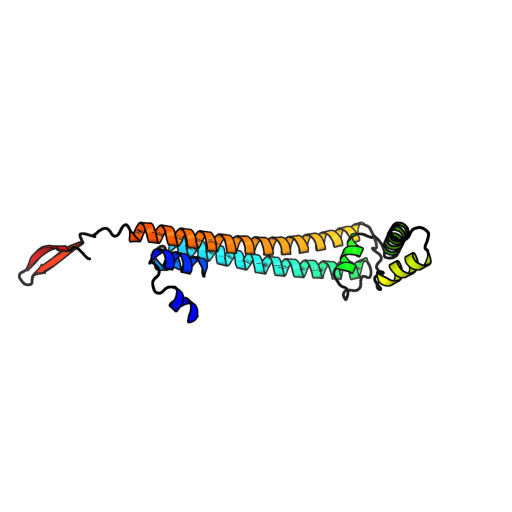LA A C 1
ATOM 521 O O . ALA A 1 70 ? 2.993 1.063 -22.743 1.00 96.50 70 ALA A O 1
ATOM 522 N N . TYR A 1 71 ? 1.200 -0.008 -21.940 1.00 95.31 71 TYR A N 1
ATOM 523 C CA . TYR A 1 71 ? 0.932 -0.728 -23.185 1.00 95.31 71 TYR A CA 1
ATOM 524 C C . TYR A 1 71 ? 0.672 0.245 -24.345 1.00 95.31 71 TYR A C 1
ATOM 526 O O . TYR A 1 71 ? 1.281 0.128 -25.406 1.00 95.31 71 TYR A O 1
ATOM 534 N N . GLN A 1 72 ? -0.172 1.256 -24.123 1.00 96.44 72 GLN A N 1
ATOM 535 C CA . GLN A 1 72 ? -0.564 2.221 -25.155 1.00 96.44 72 GLN A CA 1
ATOM 536 C C . GLN A 1 72 ? 0.559 3.180 -25.574 1.00 96.44 72 GLN A C 1
ATOM 538 O O . GLN A 1 72 ? 0.609 3.578 -26.735 1.00 96.44 72 GLN A O 1
ATOM 543 N N . ASN A 1 73 ? 1.435 3.577 -24.645 1.00 97.44 73 ASN A N 1
ATOM 544 C CA . ASN A 1 73 ? 2.422 4.641 -24.876 1.00 97.44 73 ASN A CA 1
ATOM 545 C C . ASN A 1 73 ? 3.880 4.159 -24.899 1.00 97.44 73 ASN A C 1
ATOM 547 O O . ASN A 1 73 ? 4.769 4.968 -25.174 1.00 97.44 73 ASN A O 1
ATOM 551 N N . ALA A 1 74 ? 4.126 2.881 -24.598 1.00 96.38 74 ALA A N 1
ATOM 552 C CA . ALA A 1 74 ? 5.456 2.280 -24.638 1.00 96.38 74 ALA A CA 1
ATOM 553 C C . ALA A 1 74 ? 5.515 0.864 -25.227 1.00 96.38 74 ALA A C 1
ATOM 555 O O . ALA A 1 74 ? 6.580 0.246 -25.220 1.00 96.38 74 ALA A O 1
ATOM 556 N N . GLY A 1 75 ? 4.382 0.321 -25.694 1.00 94.44 75 GLY A N 1
ATOM 557 C CA . GLY A 1 75 ? 4.305 -1.053 -26.194 1.00 94.44 75 GLY A CA 1
ATOM 558 C C . GLY A 1 75 ? 4.512 -2.118 -25.113 1.00 94.44 75 GLY A C 1
ATOM 559 O O . GLY A 1 75 ? 4.762 -3.276 -25.445 1.00 94.44 75 GLY A O 1
ATOM 560 N N . ALA A 1 76 ? 4.415 -1.737 -23.835 1.00 93.06 76 ALA A N 1
ATOM 561 C CA . ALA A 1 76 ? 4.707 -2.603 -22.699 1.00 93.06 76 ALA A CA 1
ATOM 562 C C . ALA A 1 76 ? 3.798 -3.837 -22.660 1.00 93.06 76 ALA A C 1
ATOM 564 O O . ALA A 1 76 ? 2.591 -3.721 -22.862 1.00 93.06 76 ALA A O 1
ATOM 565 N N . ARG A 1 77 ? 4.336 -5.018 -22.344 1.00 86.31 77 ARG A N 1
ATOM 566 C CA . ARG A 1 77 ? 3.532 -6.247 -22.226 1.00 86.31 77 ARG A CA 1
ATOM 567 C C . ARG A 1 77 ? 3.042 -6.441 -20.782 1.00 86.31 77 ARG A C 1
ATOM 569 O O . ARG A 1 77 ? 3.848 -6.336 -19.862 1.00 86.31 77 ARG A O 1
ATOM 576 N N . PRO A 1 78 ? 1.747 -6.729 -20.554 1.00 69.44 78 PRO A N 1
ATOM 577 C CA . PRO A 1 78 ? 1.164 -6.727 -19.211 1.00 69.44 78 PRO A CA 1
ATOM 578 C C . PRO A 1 78 ? 1.493 -7.963 -18.357 1.00 69.44 78 PRO A C 1
ATOM 580 O O . PRO A 1 78 ? 1.241 -7.935 -17.155 1.00 69.44 78 PRO A O 1
ATOM 583 N N . ASP A 1 79 ? 2.060 -9.017 -18.949 1.00 78.12 79 ASP A N 1
ATOM 584 C CA . ASP A 1 79 ? 2.213 -10.334 -18.309 1.00 78.12 79 ASP A CA 1
ATOM 585 C C . ASP A 1 79 ? 3.422 -10.438 -17.357 1.00 78.12 79 ASP A C 1
ATOM 587 O O . ASP A 1 79 ? 3.701 -11.505 -16.810 1.00 78.12 79 ASP A O 1
ATOM 591 N N . TRP A 1 80 ? 4.140 -9.332 -17.138 1.00 82.44 80 TRP A N 1
ATOM 592 C CA . TRP A 1 80 ? 5.403 -9.314 -16.399 1.00 82.44 80 TRP A CA 1
ATOM 593 C C . TRP A 1 80 ? 5.266 -8.784 -14.972 1.00 82.44 80 TRP A C 1
ATOM 595 O O . TRP A 1 80 ? 4.385 -7.981 -14.640 1.00 82.44 80 TRP A O 1
ATOM 605 N N . GLY A 1 81 ? 6.169 -9.268 -14.116 1.00 87.75 81 GLY A N 1
ATOM 606 C CA . GLY A 1 81 ? 6.219 -8.948 -12.694 1.00 87.75 81 GLY A CA 1
ATOM 607 C C . GLY A 1 81 ? 6.647 -7.510 -12.390 1.00 87.75 81 GLY A C 1
ATOM 608 O O . GLY A 1 81 ? 6.959 -6.716 -13.273 1.00 87.75 81 GLY A O 1
ATOM 609 N N . GLU A 1 82 ? 6.677 -7.177 -11.100 1.00 91.56 82 GLU A N 1
ATOM 610 C CA . GLU A 1 82 ? 6.993 -5.828 -10.605 1.00 91.56 82 GLU A CA 1
ATOM 611 C C . GLU A 1 82 ? 8.383 -5.323 -11.024 1.00 91.56 82 GLU A C 1
ATOM 613 O O . GLU A 1 82 ? 8.548 -4.122 -11.218 1.00 91.56 82 GLU A O 1
ATOM 618 N N . GLU A 1 83 ? 9.350 -6.219 -11.229 1.00 92.50 83 GLU A N 1
ATOM 619 C CA . GLU A 1 83 ? 10.693 -5.876 -11.711 1.00 92.50 83 GLU A CA 1
ATOM 620 C C . GLU A 1 83 ? 10.652 -5.170 -13.072 1.00 92.50 83 GLU A C 1
ATOM 622 O O . GLU A 1 83 ? 11.219 -4.092 -13.220 1.00 92.50 83 GLU A O 1
ATOM 627 N N . TYR A 1 84 ? 9.871 -5.688 -14.026 1.00 94.69 84 TYR A N 1
ATOM 628 C CA . TYR A 1 84 ? 9.690 -5.057 -15.335 1.00 94.69 84 TYR A CA 1
ATOM 629 C C . TYR A 1 84 ? 9.148 -3.631 -15.209 1.00 94.69 84 TYR A C 1
ATOM 631 O O . TYR A 1 84 ? 9.707 -2.682 -15.758 1.00 94.69 84 TYR A O 1
ATOM 639 N N . TRP A 1 85 ? 8.094 -3.451 -14.413 1.00 94.94 85 TRP A N 1
ATOM 640 C CA . TRP A 1 85 ? 7.496 -2.135 -14.207 1.00 94.94 85 TRP A CA 1
ATOM 641 C C . TRP A 1 85 ? 8.421 -1.169 -13.456 1.00 94.94 85 TRP A C 1
ATOM 643 O O . TRP A 1 85 ? 8.373 0.035 -13.709 1.00 94.94 85 TRP A O 1
ATOM 653 N N . ALA A 1 86 ? 9.256 -1.672 -12.544 1.00 95.44 86 ALA A N 1
ATOM 654 C CA . ALA A 1 86 ? 10.262 -0.879 -11.849 1.00 95.44 86 ALA A CA 1
ATOM 655 C C . ALA A 1 86 ? 11.360 -0.397 -12.809 1.00 95.44 86 ALA A C 1
ATOM 657 O O . ALA A 1 86 ? 11.714 0.782 -12.779 1.00 95.44 86 ALA A O 1
ATOM 658 N N . GLU A 1 87 ? 11.845 -1.256 -13.709 1.00 96.19 87 GLU A N 1
ATOM 659 C CA . GLU A 1 87 ? 12.823 -0.858 -14.727 1.00 96.19 87 GLU A CA 1
ATOM 660 C C . GLU A 1 87 ? 12.239 0.155 -15.722 1.00 96.19 87 GLU A C 1
ATOM 662 O O . GLU A 1 87 ? 12.909 1.126 -16.083 1.00 96.19 87 GLU A O 1
ATOM 667 N N . MET A 1 88 ? 10.952 0.039 -16.066 1.00 95.88 88 MET A N 1
ATOM 668 C CA . MET A 1 88 ? 10.243 1.047 -16.864 1.00 95.88 88 MET A CA 1
ATOM 669 C C . MET A 1 88 ? 10.114 2.416 -16.169 1.00 95.88 88 MET A C 1
ATOM 671 O O . MET A 1 88 ? 10.062 3.444 -16.852 1.00 95.88 88 MET A O 1
ATOM 675 N N . GLU A 1 89 ? 10.050 2.470 -14.830 1.00 96.12 89 GLU A N 1
ATOM 676 C CA . GLU A 1 89 ? 10.120 3.738 -14.082 1.00 96.12 89 GLU A CA 1
ATOM 677 C C . GLU A 1 89 ? 11.533 4.342 -14.148 1.00 96.12 89 GLU A C 1
ATOM 679 O O . GLU A 1 89 ? 11.684 5.565 -14.228 1.00 96.12 89 GLU A O 1
ATOM 684 N N . LYS A 1 90 ? 12.578 3.507 -14.157 1.00 96.12 90 LYS A N 1
ATOM 685 C CA . LYS A 1 90 ? 13.982 3.945 -14.145 1.00 96.12 90 LYS A CA 1
ATOM 686 C C . LYS A 1 90 ? 14.464 4.396 -15.521 1.00 96.12 90 LYS A C 1
ATOM 688 O O . LYS A 1 90 ? 14.896 5.539 -15.669 1.00 96.12 90 LYS A O 1
ATOM 693 N N . TYR A 1 91 ? 14.280 3.584 -16.556 1.00 96.75 91 TYR A N 1
ATOM 694 C CA . TYR A 1 91 ? 14.843 3.815 -17.892 1.00 96.75 91 TYR A CA 1
ATOM 695 C C . TYR A 1 91 ? 13.810 4.357 -18.881 1.00 96.75 91 TYR A C 1
ATOM 697 O O . TYR A 1 91 ? 12.605 4.207 -18.683 1.00 96.75 91 TYR A O 1
ATOM 705 N N . MET A 1 92 ? 14.254 5.110 -19.891 1.00 95.25 92 MET A N 1
ATOM 706 C CA . MET A 1 92 ? 13.349 5.631 -20.923 1.00 95.25 92 MET A CA 1
ATOM 707 C C . MET A 1 92 ? 12.994 4.514 -21.906 1.00 95.25 92 MET A C 1
ATOM 709 O O . MET A 1 92 ? 11.824 4.277 -22.182 1.00 95.25 92 MET A O 1
ATOM 713 N N . ASN A 1 93 ? 13.993 3.769 -22.361 1.00 94.75 93 ASN A N 1
ATOM 714 C CA . ASN A 1 93 ? 13.801 2.694 -23.322 1.00 94.75 93 ASN A CA 1
ATOM 715 C C . ASN A 1 93 ? 14.558 1.442 -22.878 1.00 94.75 93 ASN A C 1
ATOM 717 O O . ASN A 1 93 ? 15.471 1.511 -22.052 1.00 94.75 93 ASN A O 1
ATOM 721 N N . TYR A 1 94 ? 14.201 0.304 -23.464 1.00 95.69 94 TYR A N 1
ATOM 722 C CA . TYR A 1 94 ? 14.852 -0.974 -23.186 1.00 95.69 94 TYR A CA 1
ATOM 723 C C . TYR A 1 94 ? 16.364 -0.951 -23.463 1.00 95.69 94 TYR A C 1
ATOM 725 O O . TYR A 1 94 ? 17.142 -1.524 -22.706 1.00 95.69 94 TYR A O 1
ATOM 733 N N . ASP A 1 95 ? 16.806 -0.244 -24.504 1.00 96.62 95 ASP A N 1
ATOM 73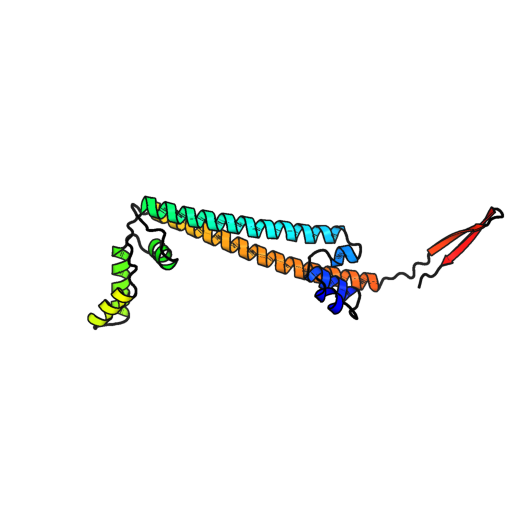4 C CA . ASP A 1 95 ? 18.234 -0.146 -24.821 1.00 96.62 95 ASP A CA 1
ATOM 735 C C . ASP A 1 95 ? 19.017 0.618 -23.736 1.00 96.62 95 ASP A C 1
ATOM 737 O O . ASP A 1 95 ? 20.139 0.229 -23.412 1.00 96.62 95 ASP A O 1
ATOM 741 N N . ASP A 1 96 ? 18.420 1.641 -23.111 1.00 96.94 96 ASP A N 1
ATOM 742 C CA . ASP A 1 96 ? 19.034 2.353 -21.977 1.00 96.94 96 ASP A CA 1
ATOM 743 C C . ASP A 1 96 ? 19.158 1.440 -20.752 1.00 96.94 96 ASP A C 1
ATOM 745 O O . ASP A 1 96 ? 20.163 1.473 -20.042 1.00 96.94 96 ASP A O 1
ATOM 749 N N . TYR A 1 97 ? 18.141 0.607 -20.516 1.00 97.25 97 TYR A N 1
ATOM 750 C CA . TYR A 1 97 ? 18.164 -0.418 -19.475 1.00 97.25 97 TYR A CA 1
ATOM 751 C C . TYR A 1 97 ? 19.310 -1.411 -19.708 1.00 97.25 97 TYR A C 1
ATOM 753 O O . TYR A 1 97 ? 20.117 -1.642 -18.807 1.00 97.25 97 TYR A O 1
ATOM 761 N N . ILE A 1 98 ? 19.462 -1.918 -20.935 1.00 97.94 98 ILE A N 1
ATOM 762 C CA . ILE A 1 98 ? 20.558 -2.827 -21.297 1.00 97.94 98 ILE A CA 1
ATOM 763 C C . ILE A 1 98 ? 21.922 -2.157 -21.111 1.00 97.94 98 ILE A C 1
ATOM 765 O O . ILE A 1 98 ? 22.844 -2.776 -20.583 1.00 97.94 98 ILE A O 1
ATOM 769 N N . GLN A 1 99 ? 22.070 -0.884 -21.487 1.00 97.56 99 GLN A N 1
ATOM 770 C CA . GLN A 1 99 ? 23.302 -0.133 -21.222 1.00 97.56 99 GLN A CA 1
ATOM 771 C C . GLN A 1 99 ? 23.587 0.005 -19.721 1.00 97.56 99 GLN A C 1
ATOM 773 O O . GLN A 1 99 ? 24.747 -0.099 -19.313 1.00 97.56 99 GLN A O 1
ATOM 778 N N . GLY A 1 100 ? 22.544 0.203 -18.911 1.00 97.31 100 GLY A N 1
ATOM 779 C CA . GLY A 1 100 ? 22.617 0.191 -17.453 1.00 97.31 100 GLY A CA 1
ATOM 780 C C . GLY A 1 100 ? 23.160 -1.131 -16.913 1.00 97.31 100 GLY A C 1
ATOM 781 O O . GLY A 1 100 ? 24.131 -1.117 -16.157 1.00 97.31 100 GLY A O 1
ATOM 782 N N . LEU A 1 101 ? 22.621 -2.261 -17.378 1.00 97.75 101 LEU A N 1
ATOM 783 C CA . LEU A 1 101 ? 23.110 -3.591 -16.998 1.00 97.75 101 LEU A CA 1
ATOM 784 C C . LEU A 1 101 ? 24.578 -3.798 -17.376 1.00 97.75 101 LEU A C 1
ATOM 786 O O . LEU A 1 101 ? 25.361 -4.287 -16.572 1.00 97.75 101 LEU A O 1
ATOM 790 N N . TRP A 1 102 ? 24.987 -3.377 -18.575 1.00 98.19 102 TRP A N 1
ATOM 791 C CA . TRP A 1 102 ? 26.391 -3.457 -18.985 1.00 98.19 102 TRP A CA 1
ATOM 792 C C . TRP A 1 102 ? 27.314 -2.565 -18.145 1.00 98.19 102 TRP A C 1
ATOM 794 O O . TRP A 1 102 ? 28.480 -2.902 -17.939 1.00 98.19 102 TRP A O 1
ATOM 804 N N . ALA A 1 103 ? 26.832 -1.411 -17.675 1.00 97.62 103 ALA A N 1
ATOM 805 C CA . ALA A 1 103 ? 27.595 -0.545 -16.778 1.00 97.62 103 ALA A CA 1
ATOM 806 C C . ALA A 1 103 ? 27.774 -1.177 -15.390 1.00 97.62 103 ALA A C 1
ATOM 808 O O . ALA A 1 103 ? 28.868 -1.119 -14.825 1.00 97.62 103 ALA A O 1
ATOM 809 N N . GLU A 1 104 ? 26.726 -1.814 -14.876 1.00 97.38 104 GLU A N 1
ATOM 810 C CA . GLU A 1 104 ? 26.777 -2.586 -13.637 1.00 97.38 104 GLU A CA 1
ATOM 811 C C . GLU A 1 104 ? 27.712 -3.796 -13.770 1.00 97.38 104 GLU A C 1
ATOM 813 O O . GLU A 1 104 ? 28.619 -3.959 -12.956 1.00 97.38 104 GLU A O 1
ATOM 818 N N . ALA A 1 105 ? 27.592 -4.567 -14.854 1.00 97.94 105 ALA A N 1
ATOM 819 C CA . ALA A 1 105 ? 28.440 -5.722 -15.138 1.00 97.94 105 ALA A CA 1
ATOM 820 C C . ALA A 1 105 ? 29.935 -5.366 -15.118 1.00 97.94 105 ALA A C 1
ATOM 822 O O . ALA A 1 105 ? 30.724 -6.041 -14.464 1.00 97.94 105 ALA A O 1
ATOM 823 N N . ARG A 1 106 ? 30.330 -4.262 -15.772 1.00 97.75 106 ARG A N 1
ATOM 824 C CA . ARG A 1 106 ? 31.724 -3.772 -15.774 1.00 97.75 106 ARG A CA 1
ATOM 825 C C . ARG A 1 106 ? 32.233 -3.373 -14.390 1.00 97.75 106 ARG A C 1
ATOM 827 O O . ARG A 1 106 ? 33.437 -3.386 -14.161 1.00 97.75 106 ARG A O 1
ATOM 834 N N . THR A 1 107 ? 31.329 -2.979 -13.497 1.00 97.69 107 THR A N 1
ATOM 835 C CA . THR A 1 107 ? 31.663 -2.628 -12.113 1.00 97.69 107 THR A CA 1
ATOM 836 C C . THR A 1 107 ? 31.857 -3.883 -11.262 1.00 97.69 107 THR A C 1
ATOM 838 O O . THR A 1 107 ? 32.755 -3.913 -10.425 1.00 97.69 107 THR A O 1
ATOM 841 N N . LEU A 1 108 ? 31.033 -4.912 -11.479 1.00 97.38 108 LEU A N 1
ATOM 842 C CA . LEU A 1 108 ? 31.093 -6.180 -10.746 1.00 97.38 108 LEU A CA 1
ATOM 843 C C . LEU A 1 108 ? 32.250 -7.080 -11.206 1.00 97.38 108 LEU A C 1
ATOM 845 O O . LEU A 1 108 ? 32.912 -7.692 -10.371 1.00 97.38 108 LEU A O 1
ATOM 849 N N . PHE A 1 109 ? 32.509 -7.127 -12.514 1.00 97.31 109 PHE A N 1
ATOM 850 C CA . PHE A 1 109 ? 33.478 -8.022 -13.150 1.00 97.31 109 PHE A CA 1
ATOM 851 C C . PHE A 1 109 ? 34.491 -7.219 -13.982 1.00 97.31 109 PHE A C 1
ATOM 853 O O . PHE A 1 109 ? 34.434 -7.226 -15.218 1.00 97.31 109 PHE A O 1
ATOM 860 N N . PRO A 1 110 ? 35.394 -6.458 -13.334 1.00 95.69 110 PRO A N 1
ATOM 861 C CA . PRO A 1 110 ? 36.418 -5.708 -14.050 1.00 95.69 110 PRO A CA 1
ATOM 862 C C . PRO A 1 110 ? 37.324 -6.673 -14.825 1.00 95.69 110 PRO A C 1
ATOM 864 O O . PRO A 1 110 ? 37.729 -7.706 -14.302 1.00 95.69 110 PRO A O 1
ATOM 867 N N . ASP A 1 111 ? 37.624 -6.328 -16.076 1.00 95.62 111 ASP A N 1
ATOM 868 C CA . ASP A 1 111 ? 38.508 -7.082 -16.980 1.00 95.62 111 ASP A CA 1
ATOM 869 C C . ASP A 1 111 ? 38.051 -8.501 -17.380 1.00 95.62 111 ASP A C 1
ATOM 871 O O . ASP A 1 111 ? 38.811 -9.213 -18.037 1.00 95.62 111 ASP A O 1
ATOM 875 N N . ASP A 1 112 ? 36.802 -8.887 -17.088 1.00 97.56 112 ASP A N 1
ATOM 876 C CA . ASP A 1 112 ? 36.219 -10.169 -17.519 1.00 97.56 112 ASP A CA 1
ATOM 877 C C . ASP A 1 112 ? 34.974 -9.973 -18.413 1.00 97.56 112 ASP A C 1
ATOM 879 O O . ASP A 1 112 ? 33.841 -9.923 -17.926 1.00 97.56 112 ASP A O 1
ATOM 883 N N . PRO A 1 113 ? 35.146 -9.822 -19.741 1.00 96.75 113 PRO A N 1
ATOM 884 C CA . PRO A 1 113 ? 34.026 -9.632 -20.662 1.00 96.75 113 PRO A CA 1
ATOM 885 C C . PRO A 1 113 ? 33.071 -10.830 -20.756 1.00 96.75 113 PRO A C 1
ATOM 887 O O . PRO A 1 113 ? 31.910 -10.639 -21.122 1.00 96.75 113 PRO A O 1
ATOM 890 N N . GLU A 1 114 ? 33.546 -12.048 -20.477 1.00 97.81 114 GLU A N 1
ATOM 891 C CA . GLU A 1 114 ? 32.726 -13.260 -20.559 1.00 97.81 114 GLU A CA 1
ATOM 892 C C . GLU A 1 114 ? 31.744 -13.302 -19.386 1.00 97.81 114 GLU A C 1
ATOM 894 O O . GLU A 1 114 ? 30.536 -13.429 -19.600 1.00 97.81 114 GLU A O 1
ATOM 899 N N . GLU A 1 115 ? 32.236 -13.055 -18.170 1.00 97.50 115 GLU A N 1
ATOM 900 C CA . GLU A 1 115 ? 31.399 -12.983 -16.971 1.00 97.50 115 GLU A CA 1
ATOM 901 C C . GLU A 1 115 ? 30.442 -11.778 -17.018 1.00 97.50 115 GLU A C 1
ATOM 903 O O . G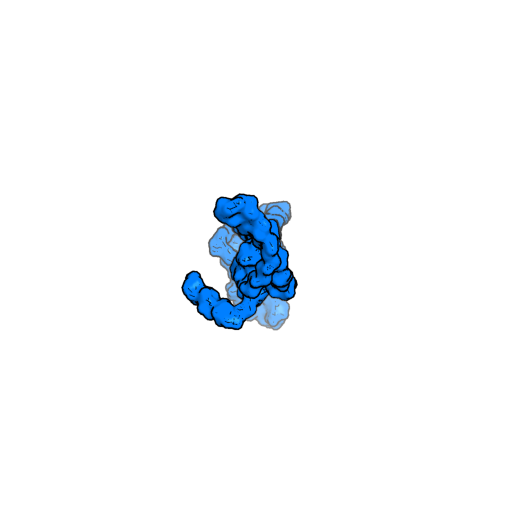LU A 1 115 ? 29.274 -11.882 -16.636 1.00 97.50 115 GLU A O 1
ATOM 908 N N . GLN A 1 116 ? 30.874 -10.642 -17.586 1.00 98.19 116 GLN A N 1
ATOM 909 C CA . GLN A 1 116 ? 29.982 -9.501 -17.840 1.00 98.19 116 GLN A CA 1
ATOM 910 C C . GLN A 1 116 ? 28.800 -9.883 -18.743 1.00 98.19 116 GLN A C 1
ATOM 912 O O . GLN A 1 116 ? 27.658 -9.513 -18.458 1.00 98.19 116 GLN A O 1
ATOM 917 N N . ALA A 1 117 ? 29.061 -10.608 -19.834 1.00 97.81 117 ALA A N 1
ATOM 918 C CA . ALA A 1 117 ? 28.020 -11.049 -20.756 1.00 97.81 117 ALA A CA 1
ATOM 919 C C . ALA A 1 117 ? 27.076 -12.065 -20.099 1.00 97.81 117 ALA A C 1
ATOM 921 O O . ALA A 1 117 ? 25.860 -11.948 -20.261 1.00 97.81 117 ALA A O 1
ATOM 922 N N . ALA A 1 118 ? 27.623 -13.014 -19.332 1.00 97.81 118 ALA A N 1
ATOM 923 C CA . ALA A 1 118 ? 26.851 -14.001 -18.583 1.00 97.81 118 ALA A CA 1
ATOM 924 C C . ALA A 1 118 ? 25.920 -13.336 -17.556 1.00 97.81 118 ALA A C 1
ATOM 926 O O . ALA A 1 118 ? 24.737 -13.678 -17.485 1.00 97.81 118 ALA A O 1
ATOM 927 N N . TYR A 1 119 ? 26.412 -12.329 -16.827 1.00 97.44 119 TYR A N 1
ATOM 928 C CA . TYR A 1 119 ? 25.596 -11.535 -15.909 1.00 97.44 119 TYR A CA 1
ATOM 929 C C . TYR A 1 119 ? 24.415 -10.884 -16.629 1.00 97.44 119 TYR A C 1
ATOM 931 O O . TYR A 1 119 ? 23.266 -11.125 -16.257 1.00 97.44 119 TYR A O 1
ATOM 939 N N . VAL A 1 120 ? 24.679 -10.112 -17.690 1.00 97.62 120 VAL A N 1
ATOM 940 C CA . VAL A 1 120 ? 23.625 -9.410 -18.439 1.00 97.62 120 VAL A CA 1
ATOM 941 C C . VAL A 1 120 ? 22.606 -10.397 -19.008 1.00 97.62 120 VAL A C 1
ATOM 943 O O . VAL A 1 120 ? 21.409 -10.134 -18.940 1.00 97.62 120 VAL A O 1
ATOM 946 N N . ASP A 1 121 ? 23.047 -11.540 -19.540 1.00 97.06 121 ASP A N 1
ATOM 947 C CA . ASP A 1 121 ? 22.146 -12.569 -20.069 1.00 97.06 121 ASP A CA 1
ATOM 948 C C . ASP A 1 121 ? 21.243 -13.176 -18.988 1.00 97.06 121 ASP A C 1
ATOM 950 O O . ASP A 1 121 ? 20.069 -13.435 -19.250 1.00 97.06 121 ASP A O 1
ATOM 954 N N . SER A 1 122 ? 21.766 -13.333 -17.768 1.00 95.56 122 SER A N 1
ATOM 955 C CA . SER A 1 122 ? 21.029 -13.915 -16.643 1.00 95.56 122 SER A CA 1
ATOM 956 C C . SER A 1 122 ? 19.955 -12.998 -16.047 1.00 95.56 122 SER A C 1
ATOM 958 O O . SER A 1 122 ? 18.967 -13.502 -15.513 1.00 95.56 122 SER A O 1
ATOM 960 N N . VAL A 1 123 ? 20.127 -11.671 -16.136 1.00 94.44 123 VAL A N 1
ATOM 961 C CA . VAL A 1 123 ? 19.234 -10.689 -15.485 1.00 94.44 123 VAL A CA 1
ATOM 962 C C . VAL A 1 123 ? 18.386 -9.874 -16.457 1.00 94.44 123 VAL A C 1
ATOM 964 O O . VAL A 1 123 ? 17.420 -9.240 -16.033 1.00 94.44 123 VAL A O 1
ATOM 967 N N . LYS A 1 124 ? 18.730 -9.839 -17.752 1.00 94.56 124 LYS A N 1
ATOM 968 C CA . LYS A 1 124 ? 17.978 -9.037 -18.724 1.00 94.56 124 LYS A CA 1
ATOM 969 C C . LYS A 1 124 ? 16.518 -9.488 -18.787 1.00 94.56 124 LYS A C 1
ATOM 971 O O . LYS A 1 124 ? 16.201 -10.668 -18.945 1.00 94.56 124 LYS A O 1
ATOM 976 N N . LEU A 1 125 ? 15.618 -8.519 -18.735 1.00 93.00 125 LEU A N 1
ATOM 977 C CA . LEU A 1 125 ? 14.196 -8.754 -18.939 1.00 93.00 125 LEU A CA 1
ATOM 978 C C . LEU A 1 125 ? 13.934 -9.120 -20.409 1.00 93.00 125 LEU A C 1
ATOM 980 O O . LEU A 1 125 ? 14.487 -8.483 -21.291 1.00 93.00 125 LEU A O 1
ATOM 984 N N . PRO A 1 126 ? 13.095 -10.111 -20.725 1.00 87.62 126 PRO A N 1
ATOM 985 C CA . PRO A 1 126 ? 12.919 -10.561 -22.110 1.00 87.62 126 PRO A CA 1
ATOM 986 C C . PRO A 1 126 ? 12.071 -9.610 -22.967 1.00 87.62 126 PRO A C 1
ATOM 988 O O . PRO A 1 126 ? 12.226 -9.592 -24.189 1.00 87.62 126 PRO A O 1
ATOM 991 N N . GLU A 1 127 ? 11.188 -8.816 -22.354 1.00 90.88 127 GLU A N 1
ATOM 992 C CA . GLU A 1 127 ? 10.325 -7.888 -23.084 1.00 90.88 127 GLU A CA 1
ATOM 993 C C . GLU A 1 127 ? 10.891 -6.483 -23.168 1.00 90.88 127 GLU A C 1
ATOM 995 O O . GLU A 1 127 ? 11.421 -5.923 -22.208 1.00 90.88 127 GLU A O 1
ATOM 1000 N N . ARG A 1 128 ? 10.670 -5.878 -24.332 1.00 93.62 128 ARG A N 1
ATOM 1001 C CA . ARG A 1 128 ? 11.107 -4.519 -24.628 1.00 93.62 128 ARG A CA 1
ATOM 1002 C C . ARG A 1 128 ? 10.006 -3.507 -24.332 1.00 93.62 128 ARG A C 1
ATOM 1004 O O . ARG A 1 128 ? 8.820 -3.825 -24.351 1.00 93.62 128 ARG A O 1
ATOM 1011 N N . TRP A 1 129 ? 10.417 -2.273 -24.076 1.00 95.81 129 TRP A N 1
ATOM 1012 C CA . TRP A 1 129 ? 9.551 -1.102 -24.037 1.00 95.81 129 TRP A CA 1
ATOM 1013 C C . TRP A 1 129 ? 10.284 0.097 -24.628 1.00 95.81 129 TRP A C 1
ATOM 1015 O O . TRP A 1 129 ? 11.518 0.164 -24.609 1.00 95.81 129 TRP A O 1
ATOM 1025 N N . GLU A 1 130 ? 9.514 1.060 -25.115 1.00 97.00 130 GLU A N 1
ATOM 1026 C CA . GLU A 1 130 ? 10.044 2.310 -25.647 1.00 97.00 130 GLU A CA 1
ATOM 1027 C C . GLU A 1 130 ? 9.049 3.437 -25.386 1.00 97.00 130 GLU A C 1
ATOM 1029 O O . GLU A 1 130 ? 8.034 3.549 -26.070 1.00 97.00 130 GLU A O 1
ATOM 1034 N N . TRP A 1 131 ? 9.297 4.260 -24.364 1.00 97.38 131 TRP A N 1
ATOM 1035 C CA . TRP A 1 131 ? 8.401 5.374 -24.058 1.00 97.38 131 TRP A CA 1
ATOM 1036 C C . TRP A 1 131 ? 8.409 6.383 -25.211 1.00 97.38 131 TRP A C 1
ATOM 1038 O O . TRP A 1 131 ? 9.460 6.896 -25.586 1.00 97.38 131 TRP A O 1
ATOM 1048 N N . ARG A 1 132 ? 7.228 6.755 -25.718 1.00 94.19 132 ARG A N 1
ATOM 1049 C CA . ARG A 1 132 ? 7.112 7.755 -26.796 1.00 94.19 132 ARG A CA 1
ATOM 1050 C C . ARG A 1 132 ? 7.776 9.092 -26.452 1.00 94.19 132 ARG A C 1
ATOM 1052 O O . ARG A 1 132 ? 8.386 9.735 -27.302 1.00 94.19 132 ARG A O 1
ATOM 1059 N N . ASP A 1 133 ? 7.607 9.536 -25.210 1.00 96.69 133 ASP A N 1
ATOM 1060 C CA . ASP A 1 133 ? 8.099 10.817 -24.718 1.00 96.69 133 ASP A CA 1
ATOM 1061 C C . ASP A 1 133 ? 8.186 10.829 -23.180 1.00 96.69 133 ASP A C 1
ATOM 1063 O O . ASP A 1 133 ? 7.606 9.988 -22.482 1.00 96.69 133 ASP A O 1
ATOM 1067 N N . LYS A 1 134 ? 8.934 11.797 -22.636 1.00 96.94 134 LYS A N 1
ATOM 1068 C CA . LYS A 1 134 ? 9.148 11.920 -21.184 1.00 96.94 134 LYS A CA 1
ATOM 1069 C C . LYS A 1 134 ? 7.844 12.145 -20.417 1.00 96.94 134 LYS A C 1
ATOM 1071 O O . LYS A 1 134 ? 7.733 11.691 -19.282 1.00 96.94 134 LYS A O 1
ATOM 1076 N N . THR A 1 135 ? 6.871 12.828 -21.014 1.00 98.06 135 THR A N 1
ATOM 1077 C CA . THR A 1 135 ? 5.575 13.107 -20.384 1.00 98.06 135 THR A CA 1
ATOM 1078 C C . THR A 1 135 ? 4.773 11.821 -20.193 1.00 98.06 135 THR A C 1
ATOM 1080 O O . THR A 1 135 ? 4.209 11.600 -19.125 1.00 98.06 135 THR A O 1
ATOM 1083 N N . SER A 1 136 ? 4.799 10.924 -21.175 1.00 97.88 136 SER A N 1
ATOM 1084 C CA . SER A 1 136 ? 4.142 9.618 -21.115 1.00 97.88 136 SER A CA 1
ATOM 1085 C C . SER A 1 136 ? 4.728 8.746 -20.003 1.00 97.88 136 SER A C 1
ATOM 1087 O O . SER A 1 136 ? 3.978 8.150 -19.227 1.00 97.88 136 SER A O 1
ATOM 1089 N N . LYS A 1 137 ? 6.060 8.745 -19.855 1.00 98.00 137 LYS A N 1
ATOM 1090 C CA . LYS A 1 137 ? 6.740 8.080 -18.736 1.00 98.00 137 LYS A CA 1
ATOM 1091 C C . LYS A 1 137 ? 6.388 8.710 -17.383 1.00 98.00 137 LYS A C 1
ATOM 1093 O O . LYS A 1 137 ? 6.133 7.997 -16.415 1.00 98.00 137 LYS A O 1
ATOM 1098 N N . GLN A 1 138 ? 6.360 10.039 -17.294 1.00 98.44 138 GLN A N 1
ATOM 1099 C CA . GLN A 1 138 ? 5.988 10.739 -16.059 1.00 98.44 138 GLN A CA 1
ATOM 1100 C C . GLN A 1 138 ? 4.563 10.397 -15.618 1.00 98.44 138 GLN A C 1
ATOM 1102 O O . GLN A 1 138 ? 4.334 10.183 -14.430 1.00 98.44 138 GLN A O 1
ATOM 1107 N N . GLU A 1 139 ? 3.622 10.289 -16.557 1.00 98.50 139 GLU A N 1
ATOM 1108 C CA . GLU A 1 139 ? 2.246 9.904 -16.242 1.00 98.50 139 GLU A CA 1
ATOM 1109 C C . GLU A 1 139 ? 2.154 8.460 -15.731 1.00 98.50 139 GLU A C 1
ATOM 1111 O O . GLU A 1 139 ? 1.491 8.198 -14.727 1.00 98.50 139 GLU A O 1
ATOM 1116 N N . PHE A 1 140 ? 2.904 7.532 -16.328 1.00 98.06 140 PHE A N 1
ATOM 1117 C CA . PHE A 1 140 ? 3.039 6.168 -15.810 1.00 98.06 140 PHE A CA 1
ATOM 1118 C C . PHE A 1 140 ? 3.556 6.139 -14.366 1.00 98.06 140 PHE A C 1
ATOM 1120 O O . PHE A 1 140 ? 2.947 5.516 -13.491 1.00 98.06 140 PHE A O 1
ATOM 1127 N N . MET A 1 141 ? 4.646 6.863 -14.095 1.00 98.50 141 MET A N 1
ATOM 1128 C CA . MET A 1 141 ? 5.219 6.975 -12.752 1.00 98.50 141 MET A CA 1
ATOM 1129 C C . MET A 1 141 ? 4.224 7.603 -11.769 1.00 98.50 141 MET A C 1
ATOM 1131 O O . MET A 1 141 ? 4.131 7.170 -10.619 1.00 98.50 141 MET A O 1
ATOM 1135 N N . ARG A 1 142 ? 3.445 8.598 -12.212 1.00 98.75 142 ARG A N 1
ATOM 1136 C CA . ARG A 1 142 ? 2.401 9.241 -11.406 1.00 98.75 142 ARG A CA 1
ATOM 1137 C C . ARG A 1 142 ? 1.305 8.248 -11.025 1.00 98.75 142 ARG A C 1
ATOM 1139 O O . ARG A 1 142 ? 0.937 8.192 -9.852 1.00 98.75 142 ARG A O 1
ATOM 1146 N N . LEU A 1 143 ? 0.803 7.456 -11.975 1.00 98.62 143 LEU A N 1
ATOM 1147 C CA . LEU A 1 143 ? -0.216 6.429 -11.726 1.00 98.62 143 LEU A CA 1
ATOM 1148 C C . LEU A 1 143 ? 0.291 5.365 -10.746 1.00 98.62 143 LEU A C 1
ATOM 1150 O O . LEU A 1 143 ? -0.392 5.046 -9.771 1.00 98.62 143 LEU A O 1
ATOM 1154 N N . ARG A 1 144 ? 1.522 4.877 -10.938 1.00 98.00 144 ARG A N 1
ATOM 1155 C CA . ARG A 1 144 ? 2.134 3.886 -10.042 1.00 98.00 144 ARG A CA 1
ATOM 1156 C C . ARG A 1 144 ? 2.405 4.440 -8.648 1.00 98.00 144 ARG A C 1
ATOM 1158 O O . ARG A 1 144 ? 2.085 3.783 -7.659 1.00 98.00 144 ARG A O 1
ATOM 1165 N N . SER A 1 145 ? 2.899 5.672 -8.544 1.00 98.56 145 SER A N 1
ATOM 1166 C CA . SER A 1 145 ? 3.040 6.374 -7.264 1.00 98.56 145 SER A CA 1
ATOM 1167 C C . SER A 1 145 ? 1.688 6.534 -6.560 1.00 98.56 145 SER A C 1
ATOM 1169 O O . SER A 1 145 ? 1.565 6.234 -5.374 1.00 98.56 145 SER A O 1
ATOM 1171 N N . ALA A 1 146 ? 0.641 6.922 -7.292 1.00 98.75 146 ALA A N 1
ATOM 1172 C CA . ALA A 1 146 ? -0.706 7.053 -6.747 1.00 98.75 146 ALA A CA 1
ATOM 1173 C C . ALA A 1 146 ? -1.288 5.706 -6.276 1.00 98.75 146 ALA A C 1
ATOM 1175 O O . ALA A 1 146 ? -1.930 5.667 -5.225 1.00 98.75 146 ALA A O 1
ATOM 1176 N N . SER A 1 147 ? -1.037 4.612 -7.004 1.00 98.62 147 SER A N 1
ATOM 1177 C CA . SER A 1 147 ? -1.399 3.251 -6.585 1.00 98.62 147 SER A CA 1
ATOM 1178 C C . SER A 1 147 ? -0.686 2.859 -5.286 1.00 98.62 147 SER A C 1
ATOM 1180 O O . SER A 1 147 ? -1.348 2.515 -4.304 1.00 98.62 147 SER A O 1
ATOM 1182 N N . ARG A 1 148 ? 0.646 3.021 -5.215 1.00 98.44 148 ARG A N 1
ATOM 1183 C CA . ARG A 1 148 ? 1.432 2.755 -3.994 1.00 98.44 148 ARG A CA 1
ATOM 1184 C C . ARG A 1 148 ? 0.945 3.581 -2.803 1.00 98.44 148 ARG A C 1
ATOM 1186 O O . ARG A 1 148 ? 0.810 3.051 -1.703 1.00 98.44 148 ARG A O 1
ATOM 1193 N N . ASN A 1 149 ? 0.616 4.853 -3.024 1.00 98.75 149 ASN A N 1
ATOM 1194 C CA . ASN A 1 149 ? 0.046 5.718 -1.992 1.00 98.75 149 ASN A CA 1
ATOM 1195 C C . ASN A 1 149 ? -1.325 5.221 -1.516 1.00 98.75 149 ASN A C 1
ATOM 1197 O O . ASN A 1 149 ? -1.591 5.244 -0.317 1.00 98.75 149 ASN A O 1
ATOM 1201 N N . ALA A 1 150 ? -2.187 4.740 -2.416 1.00 98.75 150 ALA A N 1
ATOM 1202 C CA . ALA A 1 150 ? -3.469 4.155 -2.035 1.00 98.75 150 ALA A CA 1
ATOM 1203 C C . ALA A 1 150 ? -3.275 2.887 -1.184 1.00 98.75 150 ALA A C 1
ATOM 1205 O O . ALA A 1 150 ? -3.862 2.784 -0.109 1.00 98.75 150 ALA A O 1
ATOM 1206 N N . PHE A 1 151 ? -2.388 1.969 -1.575 1.00 98.69 151 PHE A N 1
ATOM 1207 C CA . PHE A 1 151 ? -2.085 0.794 -0.749 1.00 98.69 151 PHE A CA 1
ATOM 1208 C C . PHE A 1 151 ? -1.479 1.164 0.610 1.00 98.69 151 PHE A C 1
ATOM 1210 O O . PHE A 1 151 ? -1.860 0.584 1.625 1.00 98.69 151 PHE A O 1
ATOM 1217 N N . SER A 1 152 ? -0.601 2.168 0.654 1.00 98.69 152 SER A N 1
ATOM 1218 C CA . SER A 1 152 ? -0.053 2.698 1.907 1.00 98.69 152 SER A CA 1
ATOM 1219 C C . SER A 1 152 ? -1.157 3.232 2.824 1.00 98.69 152 SER A C 1
ATOM 1221 O O . SER A 1 152 ? -1.226 2.855 3.992 1.00 98.69 152 SER A O 1
ATOM 1223 N N . LEU A 1 153 ? -2.100 4.015 2.287 1.00 98.62 153 LEU A N 1
ATOM 1224 C CA . LEU A 1 153 ? -3.263 4.490 3.042 1.00 98.62 153 LEU A CA 1
ATOM 1225 C C . LEU A 1 153 ? -4.144 3.337 3.536 1.00 98.62 153 LEU A C 1
ATOM 1227 O O . LEU A 1 153 ? -4.589 3.374 4.681 1.00 98.62 153 LEU A O 1
ATOM 1231 N N . SER A 1 154 ? -4.347 2.282 2.738 1.00 98.69 154 SER A N 1
ATOM 1232 C CA . SER A 1 154 ? -5.036 1.076 3.215 1.00 98.69 154 SER A CA 1
ATOM 1233 C C . SER A 1 154 ? -4.325 0.451 4.419 1.00 98.69 154 SER A C 1
ATOM 1235 O O . SER A 1 154 ? -5.004 0.033 5.355 1.00 98.69 154 SER A O 1
ATOM 1237 N N . SER A 1 155 ? -2.995 0.360 4.406 1.00 98.50 155 SER A N 1
ATOM 1238 C CA . SER A 1 155 ? -2.215 -0.170 5.533 1.00 98.50 155 SER A CA 1
ATOM 1239 C C . SER A 1 155 ? -2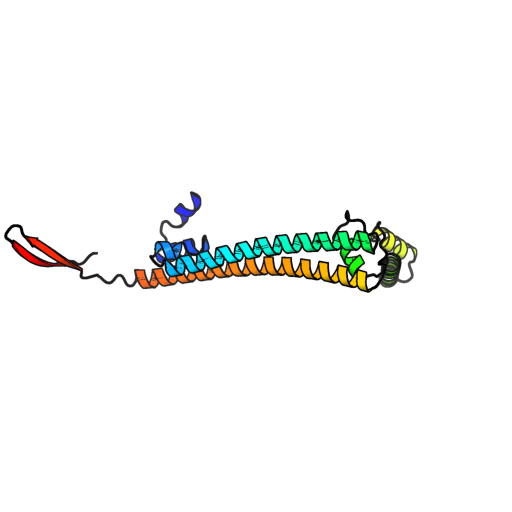.294 0.741 6.758 1.00 98.50 155 SER A C 1
ATOM 1241 O O . SER A 1 155 ? -2.445 0.256 7.878 1.00 98.50 155 SER A O 1
ATOM 1243 N N . THR A 1 156 ? -2.287 2.061 6.560 1.00 98.56 156 THR A N 1
ATOM 1244 C CA . THR A 1 156 ? -2.509 3.036 7.636 1.00 98.56 156 THR A CA 1
ATOM 1245 C C . THR A 1 156 ? -3.865 2.830 8.310 1.00 98.56 156 THR A C 1
ATOM 1247 O O . THR A 1 156 ? -3.935 2.846 9.537 1.00 98.56 156 THR A O 1
ATOM 1250 N N . MET A 1 157 ? -4.931 2.558 7.547 1.00 98.56 157 MET A N 1
ATOM 1251 C CA . MET A 1 157 ? -6.257 2.285 8.121 1.00 98.56 157 MET A CA 1
ATOM 1252 C C . MET A 1 157 ? -6.292 1.005 8.967 1.00 98.56 157 MET A C 1
ATOM 1254 O O . MET A 1 157 ? -6.988 0.972 9.977 1.00 98.56 157 MET A O 1
ATOM 1258 N N . ILE A 1 158 ? -5.499 -0.018 8.626 1.00 98.56 158 ILE A N 1
ATOM 1259 C CA . ILE A 1 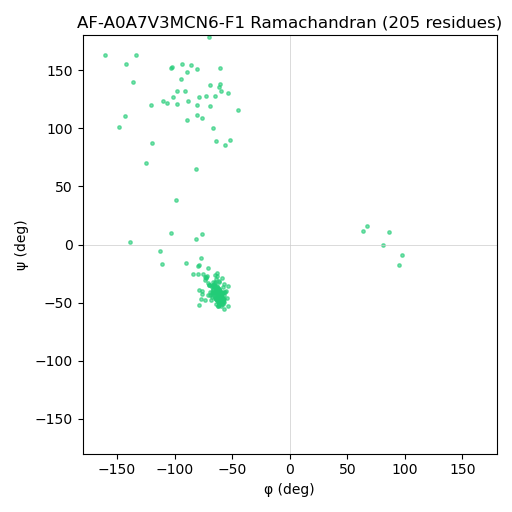158 ? -5.313 -1.190 9.501 1.00 98.56 158 ILE A CA 1
ATOM 1260 C C . ILE A 1 158 ? -4.654 -0.776 10.822 1.00 98.56 158 ILE A C 1
ATOM 1262 O O . ILE A 1 158 ? -5.087 -1.212 11.885 1.00 98.56 158 ILE A O 1
ATOM 1266 N N . GLY A 1 159 ? -3.659 0.114 10.784 1.00 98.50 159 GLY A N 1
ATOM 1267 C CA . GLY A 1 159 ? -3.071 0.693 11.996 1.00 98.50 159 GLY A CA 1
ATOM 1268 C C . GLY A 1 159 ? -4.099 1.437 12.859 1.00 98.50 159 GLY A C 1
ATOM 1269 O O . GLY A 1 159 ? -4.113 1.267 14.078 1.00 98.50 159 GLY A O 1
ATOM 1270 N N . VAL A 1 160 ? -5.000 2.201 12.231 1.00 98.50 160 VAL A N 1
ATOM 1271 C CA . VAL A 1 160 ? -6.113 2.880 12.919 1.00 98.50 160 VAL A CA 1
ATOM 1272 C C . VAL A 1 160 ? -7.059 1.875 13.577 1.00 98.50 160 VAL A C 1
ATOM 1274 O O . VAL A 1 160 ? -7.422 2.078 14.732 1.00 98.50 160 VAL A O 1
ATOM 1277 N N . ILE A 1 161 ? -7.406 0.775 12.900 1.00 98.62 161 ILE A N 1
ATOM 1278 C CA . ILE A 1 161 ? -8.226 -0.311 13.468 1.00 98.62 161 ILE A CA 1
ATOM 1279 C C . ILE A 1 161 ? -7.551 -0.887 14.716 1.00 98.62 161 ILE A C 1
ATOM 1281 O O . ILE A 1 161 ? -8.147 -0.928 15.787 1.00 98.62 161 ILE A O 1
ATOM 1285 N N . LEU A 1 162 ? -6.272 -1.256 14.632 1.00 98.25 162 LEU A N 1
ATOM 1286 C CA . LEU A 1 162 ? -5.556 -1.824 15.779 1.00 98.25 162 LEU A CA 1
ATOM 1287 C C . LEU A 1 162 ? -5.491 -0.853 16.969 1.00 98.25 162 LEU A C 1
ATOM 1289 O O . LEU A 1 162 ? -5.699 -1.259 18.115 1.00 98.25 162 LEU A O 1
ATOM 1293 N N . ALA A 1 163 ? -5.252 0.434 16.706 1.00 98.19 163 ALA A N 1
ATOM 1294 C CA . ALA A 1 163 ? -5.301 1.467 17.734 1.00 98.19 163 ALA A CA 1
ATOM 1295 C C . ALA A 1 163 ? -6.709 1.592 18.341 1.00 98.19 163 ALA A C 1
ATOM 1297 O O . ALA A 1 163 ? -6.844 1.628 19.563 1.00 98.19 163 ALA A O 1
ATOM 1298 N N . ASN A 1 164 ? -7.755 1.595 17.510 1.00 98.31 164 ASN A N 1
ATOM 1299 C CA . ASN A 1 164 ? -9.153 1.648 17.936 1.00 98.31 164 ASN A CA 1
ATOM 1300 C C . ASN A 1 164 ? -9.497 0.489 18.885 1.00 98.31 164 ASN A C 1
ATOM 1302 O O . ASN A 1 164 ? -10.044 0.721 19.960 1.00 98.31 164 ASN A O 1
ATOM 1306 N N . HIS A 1 165 ? -9.095 -0.738 18.543 1.00 97.81 165 HIS A N 1
ATOM 1307 C CA . HIS A 1 165 ? -9.243 -1.915 19.403 1.00 97.81 165 HIS A CA 1
ATOM 1308 C C . HIS A 1 165 ? -8.550 -1.738 20.759 1.00 97.81 165 HIS A C 1
ATOM 1310 O O . HIS A 1 165 ? -9.156 -1.992 21.803 1.00 97.81 165 HIS A O 1
ATOM 1316 N N . LEU A 1 166 ? -7.294 -1.280 20.764 1.00 97.81 166 LEU A N 1
ATOM 1317 C CA . LEU A 1 166 ? -6.529 -1.078 21.995 1.00 97.81 166 LEU A CA 1
ATOM 1318 C C . LEU A 1 166 ? -7.178 -0.023 22.900 1.00 97.81 166 LEU A C 1
ATOM 1320 O O . LEU A 1 166 ? -7.383 -0.272 24.090 1.00 97.81 166 LEU A O 1
ATOM 1324 N N . PHE A 1 167 ? -7.539 1.132 22.337 1.00 97.50 167 PHE A N 1
ATOM 1325 C CA . PHE A 1 167 ? -8.195 2.203 23.084 1.00 97.50 167 PHE A CA 1
ATOM 1326 C C . PHE A 1 167 ? -9.572 1.779 23.597 1.00 97.50 167 PHE A C 1
ATOM 1328 O O . PHE A 1 167 ? -9.877 2.027 24.762 1.00 97.50 167 PHE A O 1
ATOM 1335 N N . ALA A 1 168 ? -10.368 1.078 22.785 1.00 96.81 168 ALA A N 1
ATOM 1336 C CA . ALA A 1 168 ? -11.656 0.537 23.209 1.00 96.81 168 ALA A CA 1
ATOM 1337 C C . ALA A 1 168 ? -11.500 -0.467 24.359 1.00 96.81 168 ALA A C 1
ATOM 1339 O O . ALA A 1 168 ? -12.303 -0.469 25.291 1.00 96.81 168 ALA A O 1
ATOM 1340 N N . GLY A 1 169 ? -10.473 -1.317 24.316 1.00 95.38 169 GLY A N 1
ATOM 1341 C CA . GLY A 1 169 ? -10.145 -2.258 25.384 1.00 95.38 169 GLY A CA 1
ATOM 1342 C C . GLY A 1 169 ? -9.806 -1.571 26.704 1.00 95.38 169 GLY A C 1
ATOM 1343 O O . GLY A 1 169 ? -10.392 -1.889 27.741 1.00 95.38 169 GLY A O 1
ATOM 1344 N N . ILE A 1 170 ? -8.877 -0.613 26.659 1.00 94.81 170 ILE A N 1
ATOM 1345 C CA . ILE A 1 170 ? -8.446 0.151 27.837 1.00 94.81 170 ILE A CA 1
ATOM 1346 C C . ILE A 1 170 ? -9.622 0.930 28.427 1.00 94.81 170 ILE A C 1
ATOM 1348 O O . ILE A 1 170 ? -9.848 0.864 29.633 1.00 94.81 170 ILE A O 1
ATOM 1352 N N . GLU A 1 171 ? -10.392 1.629 27.592 1.00 95.31 171 GLU A N 1
ATOM 1353 C CA . GLU A 1 171 ? -11.535 2.418 28.050 1.00 95.31 171 GLU A CA 1
ATOM 1354 C C . GLU A 1 171 ? -12.591 1.526 28.718 1.00 95.31 171 GLU A C 1
ATOM 1356 O O . GLU A 1 171 ? -12.974 1.798 29.856 1.00 95.31 171 GLU A O 1
ATOM 1361 N N . ALA A 1 172 ? -12.977 0.407 28.089 1.00 93.94 172 ALA A N 1
ATOM 1362 C CA . ALA A 1 172 ? -13.951 -0.522 28.667 1.00 93.94 172 ALA A CA 1
ATOM 1363 C C . ALA A 1 172 ? -13.473 -1.095 30.006 1.00 93.94 172 ALA A C 1
ATOM 1365 O O . ALA A 1 172 ? -14.263 -1.222 30.942 1.00 93.94 172 ALA A O 1
ATOM 1366 N N . PHE A 1 173 ? -12.186 -1.443 30.099 1.00 93.06 173 PHE A N 1
ATOM 1367 C CA . PHE A 1 173 ? -11.582 -1.945 31.327 1.00 93.06 173 PHE A CA 1
ATOM 1368 C C . PHE A 1 173 ? -11.630 -0.901 32.447 1.00 93.06 173 PHE A C 1
ATOM 1370 O O . PHE A 1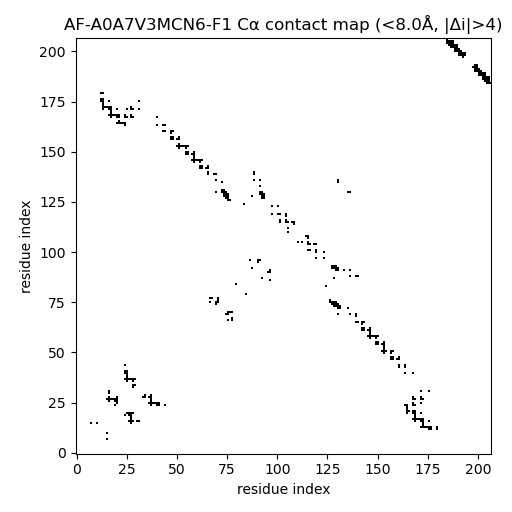 173 ? -12.123 -1.199 33.536 1.00 93.06 173 PHE A O 1
ATOM 1377 N N . VAL A 1 174 ? -11.143 0.316 32.178 1.00 91.81 174 VAL A N 1
ATOM 1378 C CA . VAL A 1 174 ? -11.065 1.402 33.167 1.00 91.81 174 VAL A CA 1
ATOM 1379 C C . VAL A 1 174 ? -12.458 1.805 33.629 1.00 91.81 174 VAL A C 1
ATOM 1381 O O . VAL A 1 174 ? -12.695 1.898 34.834 1.00 91.81 174 VAL A O 1
ATOM 1384 N N . TYR A 1 175 ? -13.400 1.972 32.699 1.00 91.06 175 TYR A N 1
ATOM 1385 C CA . TYR A 1 175 ? -14.778 2.288 33.046 1.00 91.06 175 TYR A CA 1
ATOM 1386 C C . TYR A 1 175 ? -15.381 1.199 33.930 1.00 91.06 175 TYR A C 1
ATOM 1388 O O . TYR A 1 175 ? -15.854 1.472 35.032 1.00 91.06 175 TYR A O 1
ATOM 1396 N N . ALA A 1 176 ? -15.309 -0.063 33.507 1.00 88.19 176 ALA A N 1
ATOM 1397 C CA . ALA A 1 176 ? -15.848 -1.158 34.298 1.00 88.19 176 ALA A CA 1
ATOM 1398 C C . ALA A 1 176 ? -15.158 -1.281 35.668 1.00 88.19 176 ALA A C 1
ATOM 1400 O O . ALA A 1 176 ? -15.813 -1.657 36.632 1.00 88.19 176 ALA A O 1
ATOM 1401 N N . GLN A 1 177 ? -13.874 -0.936 35.798 1.00 87.19 177 GLN A N 1
ATOM 1402 C CA . GLN A 1 177 ? -13.176 -0.918 37.085 1.00 87.19 177 GLN A CA 1
ATOM 1403 C C . GLN A 1 177 ? -13.688 0.197 38.005 1.00 87.19 177 GLN A C 1
ATOM 1405 O O . GLN A 1 177 ? -13.990 -0.068 39.171 1.00 87.19 177 GLN A O 1
ATOM 1410 N N . TRP A 1 178 ? -13.814 1.426 37.500 1.00 82.94 178 TRP A N 1
ATOM 1411 C CA . TRP A 1 178 ? -14.332 2.551 38.280 1.00 82.94 178 TRP A CA 1
ATOM 1412 C C . TRP A 1 178 ? -15.789 2.345 38.690 1.00 82.94 178 TRP A C 1
ATOM 1414 O O . TRP A 1 178 ? -16.132 2.623 39.836 1.00 82.94 178 TRP A O 1
ATOM 1424 N N . PHE A 1 179 ? -16.620 1.793 37.804 1.00 72.25 179 PHE A N 1
ATOM 1425 C CA . PHE A 1 179 ? -18.039 1.561 38.077 1.00 72.25 179 PHE A CA 1
ATOM 1426 C C . PHE A 1 179 ? -18.336 0.262 38.838 1.00 72.25 179 PHE A C 1
ATOM 1428 O O . PHE A 1 179 ? -19.309 0.201 39.586 1.00 72.25 179 PHE A O 1
ATOM 1435 N N . ALA A 1 180 ? -17.475 -0.756 38.750 1.00 63.94 180 ALA A N 1
ATOM 1436 C CA . ALA A 1 180 ? -17.532 -1.900 39.663 1.00 63.94 180 ALA A CA 1
ATOM 1437 C C . ALA A 1 180 ? -17.111 -1.509 41.090 1.00 63.94 180 ALA A C 1
ATOM 1439 O O . ALA A 1 180 ? -17.678 -2.026 42.051 1.00 63.94 180 ALA A O 1
ATOM 1440 N N . GLY A 1 181 ? -16.148 -0.587 41.230 1.00 52.16 181 GLY A N 1
ATOM 1441 C CA . GLY A 1 181 ? -15.746 -0.013 42.518 1.00 52.16 181 GLY A CA 1
ATOM 1442 C C . GLY A 1 181 ? -16.770 0.969 43.096 1.00 52.16 181 GLY A C 1
ATOM 1443 O O . GLY A 1 181 ? -16.893 1.074 44.312 1.00 52.16 181 GLY A O 1
ATOM 1444 N N . SER A 1 182 ? -17.548 1.637 42.238 1.00 49.97 182 SER A N 1
ATOM 1445 C CA . SER A 1 182 ? -18.651 2.523 42.617 1.00 49.97 182 SER A CA 1
ATOM 1446 C C . SER A 1 182 ? -20.020 1.850 42.531 1.00 49.97 182 SER A C 1
ATOM 1448 O O . SER A 1 182 ? -21.020 2.511 42.236 1.00 49.97 182 SER A O 1
ATOM 1450 N N . ARG A 1 183 ? -20.114 0.562 42.911 1.00 47.41 183 ARG A N 1
ATOM 1451 C CA . ARG A 1 183 ? -21.340 0.092 43.574 1.00 47.41 183 ARG A CA 1
ATOM 1452 C C . ARG A 1 183 ? -21.547 0.991 44.792 1.00 47.41 183 ARG A C 1
ATOM 1454 O O . ARG A 1 183 ? -21.135 0.674 45.901 1.00 47.41 183 ARG A O 1
ATOM 1461 N N . PHE A 1 184 ? -22.192 2.133 44.574 1.00 46.94 184 PHE A N 1
ATOM 1462 C CA . PHE A 1 184 ? -23.042 2.731 45.568 1.00 46.94 184 PHE A CA 1
ATOM 1463 C C . PHE A 1 184 ? -23.868 1.563 46.091 1.00 46.94 184 PHE A C 1
ATOM 1465 O O . PHE A 1 184 ? -24.605 0.928 45.331 1.00 46.94 184 PHE A O 1
ATOM 1472 N N . GLU A 1 185 ? -23.697 1.238 47.370 1.00 46.25 185 GLU A N 1
ATOM 1473 C CA . GLU A 1 185 ? -24.793 0.683 48.140 1.00 46.25 185 GLU A CA 1
ATOM 1474 C C . GLU A 1 185 ? -25.945 1.664 47.935 1.00 46.25 185 GLU A C 1
ATOM 1476 O O . GLU A 1 185 ? -26.040 2.695 48.596 1.00 46.25 185 GLU A O 1
ATOM 1481 N N . GLY A 1 186 ? -26.740 1.423 46.896 1.00 46.16 186 GLY A N 1
ATOM 1482 C CA . GLY A 1 186 ? -27.892 2.235 46.600 1.00 46.16 186 GLY A CA 1
ATOM 1483 C C . GLY A 1 186 ? -28.849 1.983 47.739 1.00 46.16 186 GLY A C 1
ATOM 1484 O O . GLY A 1 186 ? -29.508 0.946 47.773 1.00 46.16 186 GLY A O 1
ATOM 1485 N N . THR A 1 187 ? -28.903 2.899 48.699 1.00 52.38 187 THR A N 1
ATOM 1486 C CA . THR A 1 187 ? -30.021 2.983 49.623 1.00 52.38 187 THR A CA 1
ATOM 1487 C C . THR A 1 187 ? -31.238 3.331 48.777 1.00 52.38 187 THR A C 1
ATOM 1489 O O . THR A 1 187 ? -31.530 4.491 48.501 1.00 52.38 187 THR A O 1
ATOM 1492 N N . GLY A 1 188 ? -31.919 2.302 48.282 1.00 56.16 188 GLY A N 1
ATOM 1493 C CA . GLY A 1 188 ? -33.165 2.469 47.560 1.00 56.16 188 GLY A CA 1
ATOM 1494 C C . GLY A 1 188 ? -34.253 2.840 48.557 1.00 56.16 188 GLY A C 1
ATOM 1495 O O . GLY A 1 188 ? -34.444 2.142 49.555 1.00 56.16 188 GLY A O 1
ATOM 1496 N N . LEU A 1 189 ? -34.985 3.921 48.295 1.00 52.81 189 LEU A N 1
ATOM 1497 C CA . LEU A 1 189 ? -36.244 4.181 48.985 1.00 52.81 189 LEU A CA 1
ATOM 1498 C C . LEU A 1 189 ? -37.303 3.253 48.388 1.00 52.81 189 LEU A C 1
ATOM 1500 O O . LEU A 1 189 ? -37.711 3.414 47.237 1.00 52.81 189 LEU A O 1
ATOM 1504 N N . ARG A 1 190 ? -37.735 2.252 49.157 1.00 62.84 190 ARG A N 1
ATOM 1505 C CA . ARG A 1 190 ? -38.885 1.424 48.791 1.00 62.84 190 ARG A CA 1
ATOM 1506 C C . ARG A 1 190 ? -40.146 2.085 49.333 1.00 62.84 190 ARG A C 1
ATOM 1508 O O . ARG A 1 190 ? -40.287 2.253 50.542 1.00 62.84 190 ARG A O 1
ATOM 1515 N N . PHE A 1 191 ? -41.086 2.350 48.433 1.00 68.38 191 PHE A N 1
ATOM 1516 C CA . PHE A 1 191 ? -42.460 2.700 48.773 1.00 68.38 191 PHE A CA 1
ATOM 1517 C C . PHE A 1 191 ? -43.318 1.443 48.653 1.00 68.38 191 PHE A C 1
ATOM 1519 O O . PHE A 1 191 ? -43.363 0.815 47.593 1.00 68.38 191 PHE A O 1
ATOM 1526 N N . ARG A 1 192 ? -43.972 1.038 49.744 1.00 70.00 192 ARG A N 1
ATOM 1527 C CA . ARG A 1 192 ? -44.970 -0.037 49.719 1.00 70.00 192 ARG A CA 1
ATOM 1528 C C . ARG A 1 192 ? -46.301 0.518 50.205 1.00 70.00 192 ARG A C 1
ATOM 1530 O O . ARG A 1 192 ? -46.394 0.973 51.342 1.00 70.00 192 ARG A O 1
ATOM 1537 N N . PHE A 1 193 ? -47.312 0.443 49.346 1.00 71.06 193 PHE A N 1
ATOM 1538 C CA . PHE A 1 193 ? -48.695 0.726 49.711 1.00 71.06 193 PHE A CA 1
ATOM 1539 C C . PHE A 1 193 ? -49.275 -0.484 50.443 1.00 71.06 193 PHE A C 1
ATOM 1541 O O . PHE A 1 193 ? -49.156 -1.616 49.969 1.00 71.06 193 PHE A O 1
ATOM 1548 N N . LEU A 1 194 ? -49.832 -0.244 51.625 1.00 78.00 194 LEU A N 1
ATOM 1549 C CA . LEU A 1 194 ? -50.485 -1.251 52.448 1.00 78.00 194 LEU A CA 1
ATOM 1550 C C . LEU A 1 194 ? -51.975 -1.350 52.079 1.00 78.00 194 LEU A C 1
ATOM 1552 O O . LEU A 1 194 ? -52.567 -0.336 51.699 1.00 78.00 194 LEU A O 1
ATOM 1556 N N . PRO A 1 195 ? -52.592 -2.538 52.201 1.00 68.94 195 PRO A N 1
ATOM 1557 C CA . PRO A 1 195 ? -54.001 -2.751 51.855 1.00 68.94 195 PRO A CA 1
ATOM 1558 C C . PRO A 1 195 ? -54.965 -1.832 52.618 1.00 68.94 195 PRO A C 1
ATOM 1560 O O . PRO A 1 195 ? -55.955 -1.381 52.053 1.00 68.94 195 PRO A O 1
ATOM 1563 N N . GLU A 1 196 ? -54.649 -1.494 53.869 1.00 81.19 196 GLU A N 1
ATOM 1564 C CA . GLU A 1 196 ? -55.392 -0.539 54.702 1.00 81.19 196 GLU A CA 1
ATOM 1565 C C . GLU A 1 196 ? -55.170 0.952 54.355 1.00 81.19 196 GLU A C 1
ATOM 1567 O O . GLU A 1 196 ? -55.618 1.831 55.088 1.00 81.19 196 GLU A O 1
ATOM 1572 N N . GLY A 1 197 ? -54.493 1.270 53.246 1.00 74.69 197 GLY A N 1
ATOM 1573 C CA . GLY A 1 197 ? -54.304 2.649 52.775 1.00 74.69 197 GLY A CA 1
ATOM 1574 C C . GLY A 1 197 ? -53.103 3.389 53.379 1.00 74.69 197 GLY A C 1
ATOM 1575 O O . GLY A 1 197 ? -52.962 4.594 53.179 1.00 74.69 197 GLY A O 1
ATOM 1576 N N . GLY A 1 198 ? -52.215 2.691 54.094 1.00 74.31 198 GLY A N 1
ATOM 1577 C CA . GLY A 1 198 ? -50.959 3.247 54.611 1.00 74.31 198 GLY A CA 1
ATOM 1578 C C . GLY A 1 198 ? -49.807 3.198 53.598 1.00 74.31 198 GLY A C 1
ATOM 1579 O O . GLY A 1 198 ? -49.765 2.330 52.727 1.00 74.31 198 GLY A O 1
ATOM 1580 N N . VAL A 1 199 ? -48.827 4.097 53.733 1.00 76.81 199 VAL A N 1
ATOM 1581 C CA . VAL A 1 199 ? -47.553 4.034 52.993 1.00 76.81 199 VAL A CA 1
ATOM 1582 C C . VAL A 1 199 ? -46.440 3.690 53.971 1.00 76.81 199 VAL A C 1
ATOM 1584 O O . VAL A 1 199 ? -46.241 4.398 54.955 1.00 76.81 199 VAL A O 1
ATOM 1587 N N . ASN A 1 200 ? -45.708 2.610 53.698 1.00 69.50 200 ASN A N 1
ATOM 1588 C CA . ASN A 1 200 ? -44.500 2.278 54.443 1.00 69.50 200 ASN A CA 1
ATOM 1589 C C . ASN A 1 200 ? -43.259 2.748 53.670 1.00 69.50 200 ASN A C 1
ATOM 1591 O O . ASN A 1 200 ? -43.133 2.479 52.468 1.00 69.50 200 ASN A O 1
ATOM 1595 N N . PHE A 1 201 ? -42.354 3.427 54.377 1.00 69.31 201 PHE A N 1
ATOM 1596 C CA . PHE A 1 201 ? -41.075 3.908 53.869 1.00 69.31 201 PHE A CA 1
ATOM 1597 C C . PHE A 1 201 ? -39.960 3.047 54.455 1.00 69.31 201 PHE A C 1
ATOM 1599 O O . PHE A 1 201 ? -39.807 2.955 55.672 1.00 69.31 201 PHE A O 1
ATOM 1606 N N . GLY A 1 202 ? -39.170 2.420 53.588 1.00 63.34 202 GLY A N 1
ATOM 1607 C CA . GLY A 1 202 ? -38.033 1.614 54.011 1.00 63.34 202 GLY A CA 1
ATOM 1608 C C . GLY A 1 202 ? -36.812 1.879 53.150 1.00 63.34 202 GLY A C 1
ATOM 1609 O O . GLY A 1 202 ? -36.913 1.990 51.928 1.00 63.34 202 GLY A O 1
ATOM 1610 N N . PHE A 1 203 ? -35.652 1.933 53.792 1.00 63.06 203 PHE A N 1
ATOM 1611 C CA . PHE A 1 203 ? -34.370 1.866 53.109 1.00 63.06 203 PHE A CA 1
ATOM 1612 C C . PHE A 1 203 ? -34.062 0.400 52.814 1.00 63.06 203 PHE A C 1
ATOM 1614 O O . PHE A 1 203 ? -33.996 -0.419 53.730 1.00 63.06 203 PHE A O 1
ATOM 1621 N N . THR A 1 204 ? -33.895 0.047 51.542 1.00 57.19 204 THR A N 1
ATOM 1622 C CA . THR A 1 204 ? -33.361 -1.265 51.175 1.00 57.19 204 THR A CA 1
ATOM 1623 C C . THR A 1 204 ? -31.894 -1.116 50.812 1.00 57.19 204 THR A C 1
ATOM 1625 O O . THR A 1 204 ? -31.525 -0.274 49.996 1.00 57.19 204 THR A O 1
ATOM 1628 N N . ARG A 1 205 ? -31.056 -1.927 51.458 1.00 44.50 205 ARG A N 1
ATOM 1629 C CA . ARG A 1 205 ? -29.680 -2.162 51.037 1.00 44.50 205 ARG A CA 1
ATOM 1630 C C . ARG A 1 205 ? -29.739 -3.334 50.063 1.00 44.50 205 ARG A C 1
ATOM 1632 O O . ARG A 1 205 ? -30.049 -4.452 50.472 1.00 44.50 205 ARG A O 1
ATOM 1639 N N . THR A 1 206 ? -29.551 -3.076 48.777 1.00 51.25 206 THR A N 1
ATOM 1640 C CA . THR A 1 206 ? -29.328 -4.150 47.804 1.00 51.25 206 THR A CA 1
ATOM 1641 C C . THR A 1 206 ? -27.865 -4.564 47.897 1.00 51.25 206 THR A C 1
ATOM 1643 O O . THR A 1 206 ? -26.991 -3.758 47.583 1.00 51.25 206 THR A O 1
ATOM 1646 N N . PHE A 1 207 ? -27.625 -5.781 48.387 1.00 46.81 207 PHE A N 1
ATOM 1647 C CA . PHE A 1 207 ? -26.320 -6.446 48.359 1.00 46.81 207 PHE A CA 1
ATOM 1648 C C . PHE A 1 207 ? -26.058 -7.059 46.976 1.00 46.81 207 PHE A C 1
ATOM 1650 O O . PHE A 1 207 ? -27.037 -7.567 46.381 1.00 46.81 207 PHE A O 1
#

Solvent-accessible surface area (backbone atoms only — not comparable to full-atom values): 10852 Å² total; per-residue (Å²): 124,79,76,63,63,66,74,46,67,91,54,54,74,19,57,44,17,13,53,39,1,49,75,40,40,18,46,11,23,47,76,70,68,36,51,70,63,12,51,51,39,38,48,52,44,53,54,27,52,51,42,28,54,52,22,40,56,50,14,54,51,28,44,51,52,25,46,55,48,36,30,75,48,19,62,35,71,81,92,60,60,70,67,59,58,51,48,56,65,72,31,70,31,42,68,54,43,52,52,49,45,53,55,51,24,50,68,76,34,69,96,34,71,65,60,26,49,52,50,41,67,75,68,58,73,91,75,64,39,45,46,79,43,72,66,61,48,50,51,37,47,50,30,43,51,51,12,53,49,25,42,49,51,19,54,49,27,51,53,50,42,55,49,48,18,52,53,32,12,53,49,18,20,52,51,37,44,55,53,63,71,55,62,63,71,49,69,40,81,45,82,45,80,42,96,91,74,47,78,49,83,43,80,41,77,64,129

Sequence (207 aa):
MMFLFGLLVGLSPSAQAGLKSLALPGWGQFSSGQSAAGWTFLGVEAVSWAGVMGFRVKGDRLAEESRIWAYQNAGARPDWGEEYWAEMEKYMNYDDYIQGLWAEARTLFPDDPEEQAAYVDSVKLPERWEWRDKTSKQEFMRLRSASRNAFSLSSTMIGVILANHLFAGIEAFVYAQWFAGSRFEGTGLRFRFLPEGGVNFGFTRTF

pLDDT: mean 88.36, std 15.47, range [44.5, 98.81]

Mean predicted aligned error: 9.86 Å

Radius of gyration: 32.53 Å; Cα contacts (8 Å, |Δi|>4): 237; chains: 1; bounding box: 94×34×82 Å